Protein AF-A0A0C3NHG5-F1 (afdb_monomer)

Structure (mmCIF, N/CA/C/O backbone):
data_AF-A0A0C3NHG5-F1
#
_entry.id   AF-A0A0C3NHG5-F1
#
loop_
_atom_site.group_PDB
_atom_site.id
_atom_site.type_symbol
_atom_site.label_atom_id
_atom_site.label_alt_id
_atom_site.label_comp_id
_atom_site.label_asym_id
_atom_site.label_entity_id
_atom_site.label_seq_id
_atom_site.pdbx_PDB_ins_code
_atom_site.Cartn_x
_atom_site.Cartn_y
_atom_site.Cartn_z
_atom_site.occupancy
_atom_site.B_iso_or_equiv
_atom_site.auth_seq_id
_atom_site.auth_comp_id
_atom_site.auth_asym_id
_atom_site.auth_atom_id
_atom_site.pdbx_PDB_model_num
ATOM 1 N N . MET A 1 1 ? -8.226 11.339 35.007 1.00 59.56 1 MET A N 1
ATOM 2 C CA . MET A 1 1 ? -7.321 10.307 34.457 1.00 59.56 1 MET A CA 1
ATOM 3 C C . MET A 1 1 ? -7.382 10.461 32.949 1.00 59.56 1 MET A C 1
ATOM 5 O O . MET A 1 1 ? -8.472 10.710 32.457 1.00 59.56 1 MET A O 1
ATOM 9 N N . ASP A 1 2 ? -6.253 10.440 32.248 1.00 88.56 2 ASP A N 1
ATOM 10 C CA . ASP A 1 2 ? -6.246 10.535 30.783 1.00 88.56 2 ASP A CA 1
ATOM 11 C C . ASP A 1 2 ? -6.907 9.275 30.201 1.00 88.56 2 ASP A C 1
ATOM 13 O O . ASP A 1 2 ? -6.449 8.163 30.473 1.00 88.56 2 ASP A O 1
ATOM 17 N N . GLU A 1 3 ? -8.014 9.449 29.476 1.00 88.69 3 GLU A N 1
ATOM 18 C CA . GLU A 1 3 ? -8.794 8.363 28.871 1.00 88.69 3 GLU A CA 1
ATOM 19 C C . GL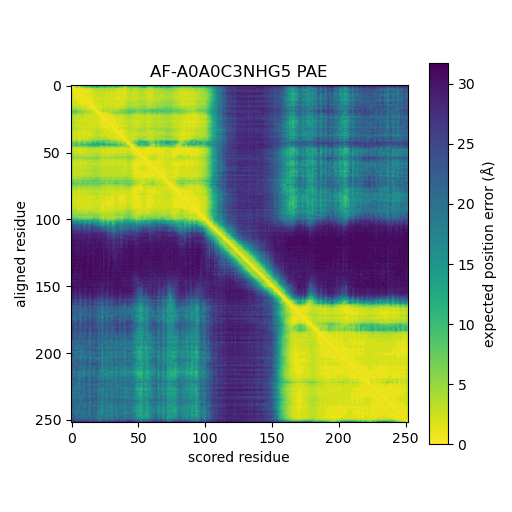U A 1 3 ? -7.904 7.456 28.018 1.00 88.69 3 GLU A C 1
ATOM 21 O O . GLU A 1 3 ? -7.956 6.234 28.153 1.00 88.69 3 GLU A O 1
ATOM 26 N N . ALA A 1 4 ? -7.028 8.050 27.205 1.00 87.81 4 ALA A N 1
ATOM 27 C CA . ALA A 1 4 ? -6.131 7.301 26.335 1.00 87.81 4 ALA A CA 1
ATOM 28 C C . ALA A 1 4 ? -5.174 6.423 27.150 1.00 87.81 4 ALA A C 1
ATOM 30 O O . ALA A 1 4 ? -4.948 5.259 26.818 1.00 87.81 4 ALA A O 1
ATOM 31 N N . LYS A 1 5 ? -4.661 6.952 28.267 1.00 92.56 5 LYS A N 1
ATOM 32 C CA . LYS A 1 5 ? -3.785 6.205 29.173 1.00 92.56 5 LYS A CA 1
ATOM 33 C C . LYS A 1 5 ? -4.512 5.030 29.825 1.00 92.56 5 LYS A C 1
ATOM 35 O O . LYS A 1 5 ? -3.926 3.954 29.917 1.00 92.56 5 LYS A O 1
ATOM 40 N N . LEU A 1 6 ? -5.763 5.219 30.250 1.00 93.62 6 LEU A N 1
ATOM 41 C CA . LEU A 1 6 ? -6.586 4.142 30.807 1.00 93.62 6 LEU A CA 1
ATOM 42 C C . LEU A 1 6 ? -6.799 3.034 29.769 1.00 93.62 6 LEU A C 1
ATOM 44 O O . LEU A 1 6 ? -6.513 1.874 30.052 1.00 93.62 6 LEU A O 1
ATOM 48 N N . VAL A 1 7 ? -7.220 3.400 28.554 1.00 93.56 7 VAL A N 1
ATOM 49 C CA . VAL A 1 7 ? -7.446 2.444 27.461 1.00 93.56 7 VAL A CA 1
ATOM 50 C C . VAL A 1 7 ? -6.177 1.659 27.146 1.00 93.56 7 VAL A C 1
ATOM 52 O O . VAL A 1 7 ? -6.216 0.432 27.092 1.00 93.56 7 VAL A O 1
ATOM 55 N N . MET A 1 8 ? -5.042 2.343 26.987 1.00 93.81 8 MET A N 1
ATOM 56 C CA . MET A 1 8 ? -3.766 1.687 26.702 1.00 93.81 8 MET A CA 1
ATOM 57 C C . MET A 1 8 ? -3.361 0.706 27.802 1.00 93.81 8 MET A C 1
ATOM 59 O O . MET A 1 8 ? -2.980 -0.414 27.490 1.00 93.81 8 MET A O 1
ATOM 63 N N . GLN A 1 9 ? -3.464 1.096 29.075 1.00 95.62 9 GLN A N 1
ATOM 64 C CA . GLN A 1 9 ? -3.093 0.230 30.197 1.00 95.62 9 GLN A CA 1
ATOM 65 C C . GLN A 1 9 ? -3.987 -1.010 30.292 1.00 95.62 9 GLN A C 1
ATOM 67 O O . GLN A 1 9 ? -3.490 -2.114 30.514 1.00 95.62 9 GLN A O 1
ATOM 72 N N . THR A 1 10 ? -5.297 -0.844 30.094 1.00 95.06 10 THR A N 1
ATOM 73 C CA . THR A 1 10 ? -6.240 -1.966 30.087 1.00 95.06 10 THR A CA 1
ATOM 74 C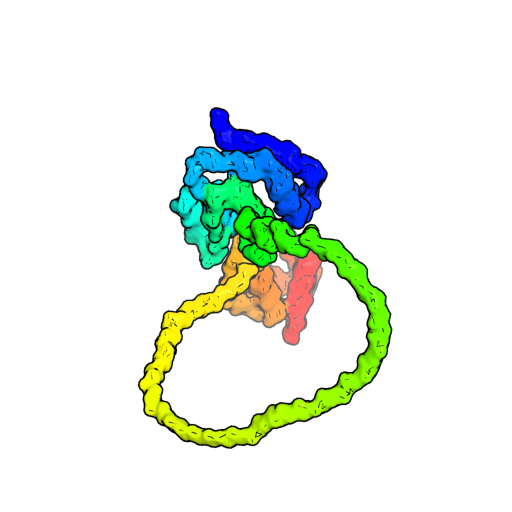 C . THR A 1 10 ? -5.959 -2.920 28.929 1.00 95.06 10 THR A C 1
ATOM 76 O O . THR A 1 10 ? -5.914 -4.131 29.139 1.00 95.06 10 THR A O 1
ATOM 79 N N . LEU A 1 11 ? -5.744 -2.398 27.717 1.00 94.06 11 LEU A N 1
ATOM 80 C CA . LEU A 1 11 ? -5.470 -3.230 26.545 1.00 94.06 11 LEU A CA 1
ATOM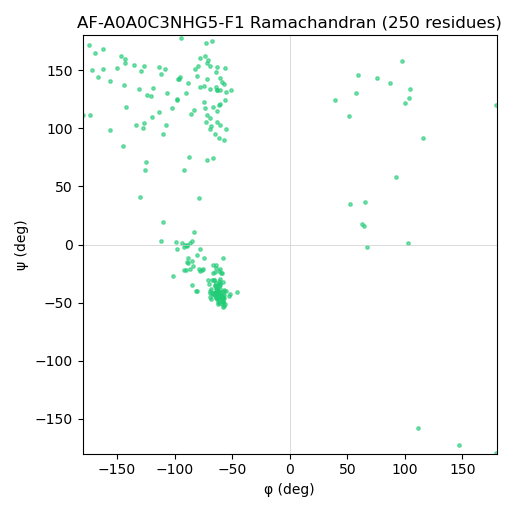 81 C C . LEU A 1 11 ? -4.118 -3.937 26.640 1.00 94.06 11 LEU A C 1
ATOM 83 O O . LEU A 1 11 ? -4.051 -5.121 26.331 1.00 94.06 11 LEU A O 1
ATOM 87 N N . ASP A 1 12 ? -3.072 -3.259 27.111 1.00 94.44 12 ASP A N 1
ATOM 88 C CA . ASP A 1 12 ? -1.742 -3.850 27.291 1.00 94.44 12 ASP A CA 1
ATOM 89 C C . ASP A 1 12 ? -1.804 -5.066 28.225 1.00 94.44 12 ASP A C 1
ATOM 91 O O . ASP A 1 12 ? -1.413 -6.168 27.845 1.00 94.44 12 ASP A O 1
ATOM 95 N N . SER A 1 13 ? -2.443 -4.915 29.391 1.00 94.81 13 SER A N 1
ATOM 96 C CA . SER A 1 13 ? -2.613 -6.014 30.349 1.00 94.81 13 SER A CA 1
ATOM 97 C C . SER A 1 13 ? -3.411 -7.198 29.790 1.00 94.81 13 SER A C 1
ATOM 99 O O . SER A 1 13 ? -3.195 -8.330 30.222 1.00 94.81 13 SER A O 1
ATOM 101 N N . VAL A 1 14 ? -4.365 -6.954 28.887 1.00 93.50 14 VAL A N 1
ATOM 102 C CA . VAL A 1 14 ? -5.235 -7.998 28.322 1.00 93.50 14 VAL A CA 1
ATOM 103 C C . VAL A 1 14 ? -4.578 -8.703 27.139 1.00 93.50 14 VAL A C 1
ATOM 105 O O . VAL A 1 14 ? -4.789 -9.900 26.956 1.00 93.50 14 VAL A O 1
ATOM 108 N N . LEU A 1 15 ? -3.794 -7.979 26.339 1.00 93.31 15 LEU A N 1
ATOM 109 C CA . LEU A 1 15 ? -3.192 -8.490 25.110 1.00 93.31 15 LEU A CA 1
ATOM 110 C C . LEU A 1 15 ? -1.798 -9.087 25.327 1.00 93.31 15 LEU A C 1
ATOM 112 O O . LEU A 1 15 ? -1.391 -9.934 24.535 1.00 93.31 15 LEU A O 1
ATOM 116 N N . GLN A 1 16 ? -1.090 -8.723 26.402 1.00 94.38 16 GLN A N 1
ATOM 117 C CA . GLN A 1 16 ? 0.239 -9.260 26.719 1.00 94.38 16 GLN A CA 1
ATOM 118 C C . GLN A 1 16 ? 0.356 -10.797 26.589 1.00 94.38 16 GLN A C 1
ATOM 120 O O . GLN A 1 16 ? 1.361 -11.252 26.041 1.00 94.38 16 GLN A O 1
ATOM 125 N N . PRO A 1 17 ? -0.633 -11.619 27.008 1.00 94.38 17 PRO A N 1
ATOM 126 C CA . PRO A 1 17 ? -0.532 -13.079 26.919 1.00 94.38 17 PRO A CA 1
ATOM 127 C C . PRO A 1 17 ? -0.517 -13.663 25.497 1.00 94.38 17 PRO A C 1
ATOM 129 O O . PRO A 1 17 ? -0.154 -14.826 25.345 1.00 94.38 17 PRO A O 1
ATOM 132 N N . ILE A 1 18 ? -0.937 -12.905 24.477 1.00 91.62 18 ILE A N 1
ATOM 133 C CA . ILE A 1 18 ? -1.066 -13.381 23.083 1.00 91.62 18 ILE A CA 1
ATOM 134 C C . ILE A 1 18 ? -0.057 -12.743 22.119 1.00 91.62 18 ILE A C 1
ATOM 136 O O . ILE A 1 18 ? -0.085 -13.006 20.919 1.00 91.62 18 ILE A O 1
ATOM 140 N N . LEU A 1 19 ? 0.840 -11.901 22.629 1.00 90.19 19 LEU A N 1
ATOM 141 C CA . LEU A 1 19 ? 1.924 -11.300 21.853 1.00 90.19 19 LEU A CA 1
ATOM 142 C C . LEU A 1 19 ? 3.093 -12.291 21.671 1.00 90.19 19 LEU A C 1
ATOM 144 O O . LEU A 1 19 ? 3.288 -13.165 22.518 1.00 90.19 19 LEU A O 1
ATOM 148 N N . PRO A 1 20 ? 3.904 -12.169 20.596 1.00 90.62 20 PRO A N 1
ATOM 149 C CA . PRO A 1 20 ? 3.988 -11.034 19.662 1.00 90.62 20 PRO A CA 1
ATOM 150 C C . PRO A 1 20 ? 3.070 -11.101 18.432 1.00 90.62 20 PRO A C 1
ATOM 152 O O . PRO A 1 20 ? 2.777 -10.056 17.857 1.00 90.62 20 PRO A O 1
ATOM 155 N N . GLU A 1 21 ? 2.612 -12.286 18.028 1.00 90.50 21 GLU A N 1
ATOM 156 C CA . GLU A 1 21 ? 1.903 -12.494 16.754 1.00 90.50 21 GLU A CA 1
ATOM 157 C C . GLU A 1 21 ? 0.535 -13.163 16.969 1.00 90.50 21 GLU A C 1
ATOM 159 O O . GLU A 1 21 ? 0.356 -14.338 16.646 1.00 90.50 21 GLU A O 1
ATOM 164 N N . PRO A 1 22 ? -0.451 -12.443 17.532 1.00 92.38 22 PRO A N 1
ATOM 165 C CA . PRO A 1 22 ? -1.777 -13.003 17.729 1.00 92.38 22 PRO A CA 1
ATOM 166 C C . PRO A 1 22 ? -2.515 -13.140 16.396 1.00 92.38 22 PRO A C 1
ATOM 168 O O . PRO A 1 22 ? -2.462 -12.253 15.537 1.00 92.38 22 PRO A O 1
ATOM 171 N N . THR A 1 23 ? -3.280 -14.220 16.235 1.00 93.12 23 THR A N 1
ATOM 172 C CA . THR A 1 23 ? -4.206 -14.325 15.103 1.00 93.12 23 THR A CA 1
ATOM 173 C C . THR A 1 23 ? -5.420 -13.408 15.309 1.00 93.12 23 THR A C 1
ATOM 175 O O . THR A 1 23 ? -5.740 -13.002 16.431 1.00 93.12 23 THR A O 1
ATOM 178 N N . THR A 1 24 ? -6.162 -13.099 14.237 1.00 92.31 24 THR A N 1
ATOM 179 C CA . THR A 1 24 ? -7.434 -12.355 14.340 1.00 92.31 24 THR A CA 1
ATOM 180 C C . THR A 1 24 ? -8.415 -13.035 15.296 1.00 92.31 24 THR A C 1
ATOM 182 O O . THR A 1 24 ? -9.074 -12.362 16.086 1.00 92.31 24 THR A O 1
ATOM 185 N N . HIS A 1 25 ? -8.484 -14.368 15.259 1.00 92.25 25 HIS A N 1
ATOM 186 C CA . HIS A 1 25 ? -9.344 -15.146 16.144 1.00 92.25 25 HIS A CA 1
ATOM 187 C C . HIS A 1 25 ? -8.930 -15.000 17.617 1.00 92.25 25 HIS A C 1
ATOM 189 O O . HIS A 1 25 ? -9.796 -14.818 18.476 1.00 92.25 25 HIS A O 1
ATOM 195 N N . ASP A 1 26 ? -7.627 -15.022 17.916 1.00 92.81 26 ASP A N 1
ATOM 196 C CA . ASP A 1 26 ? -7.118 -14.853 19.284 1.00 92.81 26 ASP A CA 1
ATOM 197 C C . ASP A 1 26 ? -7.449 -13.464 19.831 1.00 92.81 26 ASP A C 1
ATOM 199 O O . ASP A 1 26 ? -7.979 -13.353 20.937 1.00 92.81 26 ASP A O 1
ATOM 203 N N . LEU A 1 27 ? -7.237 -12.414 19.030 1.00 93.44 27 LEU A N 1
ATOM 204 C CA . LEU A 1 27 ? -7.586 -11.038 19.397 1.00 93.44 27 LEU A CA 1
ATOM 205 C C . LEU A 1 27 ? -9.069 -10.907 19.743 1.00 93.44 27 LEU A C 1
ATOM 207 O O . LEU A 1 27 ? -9.416 -10.439 20.827 1.00 93.44 27 LEU A O 1
ATOM 211 N N . VAL A 1 28 ? -9.952 -11.352 18.846 1.00 93.56 28 VAL A N 1
ATOM 212 C CA . VAL A 1 28 ? -11.405 -11.282 19.058 1.00 93.56 28 VAL A CA 1
ATOM 213 C C . VAL A 1 28 ? -11.811 -12.093 20.289 1.00 93.56 28 VAL A C 1
ATOM 215 O O . VAL A 1 28 ? -12.622 -11.636 21.094 1.00 93.56 28 VAL A O 1
ATOM 218 N N . THR A 1 29 ? -11.224 -13.274 20.481 1.00 91.88 29 THR A N 1
ATOM 219 C CA . THR A 1 29 ? -11.506 -14.129 21.638 1.00 91.88 29 THR A CA 1
ATOM 220 C C . THR A 1 29 ? -11.118 -13.450 22.951 1.00 91.88 29 THR A C 1
ATOM 222 O O . THR A 1 29 ? -11.906 -13.455 23.896 1.00 91.88 29 THR A O 1
ATOM 225 N N . PHE A 1 30 ? -9.929 -12.850 23.029 1.00 92.12 30 PHE A N 1
ATOM 226 C CA . PHE A 1 30 ? -9.450 -12.182 24.241 1.00 92.12 30 PHE A CA 1
ATOM 227 C C . PHE A 1 30 ? -10.227 -10.901 24.555 1.00 92.12 30 PHE A C 1
ATOM 229 O O . PHE A 1 30 ? -10.601 -10.689 25.711 1.00 92.12 30 PHE A O 1
ATOM 236 N N . LEU A 1 31 ? -10.539 -10.090 23.538 1.00 93.88 31 LEU A N 1
ATOM 237 C CA . LEU A 1 31 ? -11.355 -8.884 23.703 1.00 93.88 31 LEU A CA 1
ATOM 238 C C . LEU A 1 31 ? -12.752 -9.220 24.252 1.00 93.88 31 LEU A C 1
ATOM 240 O O . LEU A 1 31 ? -13.189 -8.585 25.209 1.00 93.88 31 LEU A O 1
ATOM 244 N N . ASN A 1 32 ? -13.401 -10.268 23.729 1.00 92.19 32 ASN A N 1
ATOM 245 C CA . ASN A 1 32 ? -14.724 -10.704 24.198 1.00 92.19 32 ASN A CA 1
ATOM 246 C C . ASN A 1 32 ? -14.705 -11.323 25.603 1.00 92.19 32 ASN A C 1
ATOM 248 O O . ASN A 1 32 ? -15.677 -11.203 26.351 1.00 92.19 32 ASN A O 1
ATOM 252 N N . LYS A 1 33 ? -13.627 -12.028 25.965 1.00 92.56 33 LYS A N 1
ATOM 253 C CA . LYS A 1 33 ? -13.525 -12.709 27.264 1.00 92.56 33 LYS A CA 1
ATOM 254 C C . LYS A 1 33 ? -13.191 -11.766 28.415 1.00 92.56 33 LYS A C 1
ATOM 256 O O . LYS A 1 33 ? -13.477 -12.122 29.552 1.00 92.56 33 LYS A O 1
ATOM 261 N N . SER A 1 34 ? -12.591 -10.606 28.149 1.00 94.31 34 SER A N 1
ATOM 262 C CA . SER A 1 34 ? -12.136 -9.681 29.190 1.00 94.31 34 SER A CA 1
ATOM 263 C C . SER A 1 34 ? -13.253 -8.731 29.650 1.00 94.31 34 SER A C 1
ATOM 265 O O . SER A 1 34 ? -13.626 -7.825 28.898 1.00 94.31 34 SER A O 1
ATOM 267 N N . PRO A 1 35 ? -13.755 -8.842 30.899 1.00 93.88 35 PRO A N 1
ATOM 268 C CA . PRO A 1 35 ? -14.730 -7.888 31.434 1.00 93.88 35 PRO A CA 1
ATOM 269 C C . PRO A 1 35 ? -14.160 -6.467 31.485 1.00 93.88 35 PRO A C 1
ATOM 271 O O . PRO A 1 35 ? -14.863 -5.507 31.197 1.00 93.88 35 PRO A O 1
ATOM 274 N N . ALA A 1 36 ? -12.853 -6.341 31.747 1.00 93.75 36 ALA A N 1
ATOM 275 C CA . ALA A 1 36 ? -12.167 -5.055 31.796 1.00 93.75 36 ALA A CA 1
ATOM 276 C C . ALA A 1 36 ? -12.229 -4.295 30.463 1.00 93.75 36 ALA A C 1
ATOM 278 O O . ALA A 1 36 ? -12.290 -3.073 30.478 1.00 93.75 36 ALA A O 1
ATOM 279 N N . VAL A 1 37 ? -12.233 -5.000 29.323 1.00 93.25 37 VAL A N 1
ATOM 280 C CA . VAL A 1 37 ? -12.408 -4.387 27.993 1.00 93.25 37 VAL A CA 1
ATOM 281 C C . VAL A 1 37 ? -13.884 -4.121 27.705 1.00 93.25 37 VAL A C 1
ATOM 283 O O . VAL A 1 37 ? -14.217 -3.077 27.154 1.00 93.25 37 VAL A O 1
ATOM 286 N N . ARG A 1 38 ? -14.776 -5.043 28.085 1.00 92.50 38 ARG A N 1
ATOM 287 C CA . ARG A 1 38 ? -16.225 -4.914 27.857 1.00 92.50 38 ARG A CA 1
ATOM 288 C C . ARG A 1 38 ? -16.851 -3.738 28.596 1.00 92.50 38 ARG A C 1
ATOM 290 O O . ARG A 1 38 ? -17.724 -3.076 28.044 1.00 92.50 38 ARG A O 1
ATOM 297 N N . ASP A 1 39 ? -16.403 -3.486 29.818 1.00 93.06 39 ASP A N 1
ATOM 298 C CA . ASP A 1 39 ? -16.904 -2.392 30.647 1.00 93.06 39 ASP A CA 1
ATOM 299 C C . ASP A 1 39 ? -16.063 -1.108 30.499 1.00 93.06 39 ASP A C 1
ATOM 301 O O . ASP A 1 39 ? -16.367 -0.081 31.107 1.00 93.06 39 ASP A O 1
ATOM 305 N N . LEU A 1 40 ? -15.035 -1.126 29.642 1.00 92.25 40 LEU A N 1
ATOM 306 C CA . LEU A 1 40 ? -14.177 0.027 29.384 1.00 92.25 40 LEU A CA 1
ATOM 307 C C . LEU A 1 40 ? -14.987 1.170 28.757 1.00 92.25 40 LEU A C 1
ATOM 309 O O . LEU A 1 40 ? -15.466 1.064 27.629 1.00 92.25 40 LEU A O 1
ATOM 313 N N . LEU A 1 41 ? -15.102 2.281 29.491 1.00 90.38 41 LEU A N 1
ATOM 314 C CA . LEU A 1 41 ? -15.814 3.506 29.085 1.00 90.38 41 LEU A CA 1
ATOM 315 C C . LEU A 1 41 ? -17.324 3.328 28.845 1.00 90.38 41 LEU A C 1
ATOM 317 O O . LEU A 1 41 ? -17.956 4.200 28.246 1.00 90.38 41 LEU A O 1
ATOM 321 N N . LYS A 1 42 ? -17.917 2.244 29.350 1.00 87.38 42 LYS A N 1
ATOM 322 C CA . LYS A 1 42 ? -19.346 1.936 29.194 1.00 87.38 42 LYS A CA 1
ATOM 323 C C . LYS A 1 42 ? -20.270 3.003 29.794 1.00 87.38 42 LYS A C 1
ATOM 325 O O . LYS A 1 42 ? -21.344 3.252 29.261 1.00 87.38 42 LYS A O 1
ATOM 330 N N . ASP A 1 43 ? -19.815 3.689 30.840 1.00 82.69 43 ASP A N 1
ATOM 331 C CA . ASP A 1 43 ? -20.601 4.699 31.563 1.00 82.69 43 ASP A CA 1
ATOM 332 C C . ASP A 1 43 ? -20.690 6.055 30.846 1.00 82.69 43 ASP A C 1
ATOM 334 O O . ASP A 1 43 ? -21.365 6.963 31.325 1.00 82.69 43 ASP A O 1
ATOM 338 N N . THR A 1 44 ? -20.002 6.229 29.712 1.00 78.06 44 THR A N 1
ATOM 339 C CA . THR A 1 44 ? -19.980 7.530 29.021 1.00 78.06 44 THR A CA 1
ATOM 340 C C . THR A 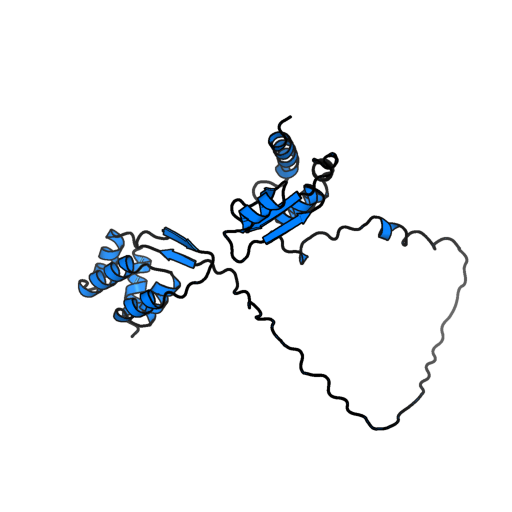1 44 ? -21.272 7.837 28.262 1.00 78.06 44 THR A C 1
ATOM 342 O O . THR A 1 44 ? -21.549 9.003 28.017 1.00 78.06 44 THR A O 1
ATOM 345 N N . GLY A 1 45 ? -22.083 6.827 27.917 1.00 79.75 45 GLY A N 1
ATOM 346 C CA . GLY A 1 45 ? -23.315 7.004 27.130 1.00 79.75 45 GLY A CA 1
ATOM 347 C C . GLY A 1 45 ? -23.087 7.447 25.676 1.00 79.75 45 GLY A C 1
ATOM 348 O O . GLY A 1 45 ? -24.043 7.562 24.911 1.00 79.75 45 GLY A O 1
ATOM 349 N N . ASP A 1 46 ? -21.830 7.664 25.291 1.00 87.25 46 ASP A N 1
ATOM 350 C CA . ASP A 1 46 ? -21.426 8.117 23.968 1.00 87.25 46 ASP A CA 1
ATOM 351 C C . ASP A 1 46 ? -21.202 6.927 23.030 1.00 87.25 46 ASP A C 1
ATOM 353 O O . ASP A 1 46 ? -20.581 5.929 23.401 1.00 87.25 46 ASP A O 1
ATOM 357 N N . SER A 1 47 ? -21.645 7.057 21.778 1.00 95.00 47 SER A N 1
ATOM 358 C CA . SER A 1 47 ? -21.299 6.098 20.727 1.00 95.00 47 SER A CA 1
ATOM 359 C C . SER A 1 47 ? -19.832 6.227 20.303 1.00 95.00 47 SER A C 1
ATOM 361 O O . SER A 1 47 ? -19.212 7.287 20.389 1.00 95.00 47 SER A O 1
ATOM 363 N N . PHE A 1 48 ? -19.297 5.139 19.762 1.00 96.44 48 PHE A N 1
ATOM 364 C CA . PHE A 1 48 ? -17.954 5.055 19.203 1.00 96.44 48 PHE A CA 1
ATOM 365 C C . PHE A 1 48 ? -18.024 4.839 17.693 1.00 96.44 48 PHE A C 1
ATOM 367 O O . PHE A 1 48 ? -18.977 4.264 17.171 1.00 96.44 48 PHE A O 1
ATOM 374 N N . TYR A 1 49 ? -16.998 5.288 16.979 1.00 97.44 49 TYR A N 1
ATOM 375 C CA . TYR A 1 49 ? -16.933 5.201 15.525 1.00 97.44 49 TYR A CA 1
ATOM 376 C C . TYR A 1 49 ? -15.623 4.533 15.119 1.00 97.44 49 TYR A C 1
ATOM 378 O O . TYR A 1 49 ? -14.559 5.153 15.125 1.00 97.44 49 TYR A O 1
ATOM 386 N N . ALA A 1 50 ? -15.687 3.244 14.796 1.00 97.44 50 ALA A N 1
ATOM 387 C CA . ALA A 1 50 ? -14.529 2.455 14.403 1.00 97.44 50 ALA A CA 1
ATOM 388 C C . ALA A 1 50 ? -14.222 2.657 12.918 1.00 97.44 50 ALA A C 1
ATOM 390 O O . ALA A 1 50 ? -15.018 2.265 12.071 1.00 97.44 50 ALA A O 1
ATOM 391 N N . VAL A 1 51 ? -13.066 3.235 12.598 1.00 97.31 51 VAL A N 1
ATOM 392 C CA . VAL A 1 51 ? -12.582 3.507 11.239 1.00 97.31 51 VAL A CA 1
ATOM 393 C C . VAL A 1 51 ? -11.443 2.548 10.907 1.00 97.31 51 VAL A C 1
ATOM 395 O O . VAL A 1 51 ? -10.306 2.735 11.339 1.00 97.31 51 VAL A O 1
ATOM 398 N N . VAL A 1 52 ? -11.742 1.525 10.109 1.00 96.31 52 VAL A N 1
ATOM 399 C CA . VAL A 1 52 ? -10.761 0.530 9.645 1.00 96.31 52 VAL A CA 1
ATOM 400 C C . VAL A 1 52 ? -9.971 1.066 8.457 1.00 96.31 52 VAL A C 1
ATOM 402 O O . VAL A 1 52 ? -8.765 0.848 8.362 1.00 96.31 52 VAL A O 1
ATOM 405 N N . VAL A 1 53 ? -10.657 1.772 7.557 1.00 92.00 53 VAL A N 1
ATOM 406 C CA . VAL A 1 53 ? -10.059 2.438 6.399 1.00 92.00 53 VAL A CA 1
ATOM 407 C C . VAL A 1 53 ? -10.344 3.927 6.509 1.00 92.00 53 VAL A C 1
ATOM 409 O O . VAL A 1 53 ? -11.485 4.358 6.331 1.00 92.00 53 VAL A O 1
ATOM 412 N N . GLY A 1 54 ? -9.294 4.692 6.783 1.00 91.81 54 GLY A N 1
ATOM 413 C CA . GLY A 1 54 ? -9.305 6.146 6.878 1.00 91.81 54 GLY A CA 1
ATOM 414 C C . GLY A 1 54 ? -7.914 6.680 7.223 1.00 91.81 54 GLY A C 1
ATOM 415 O O . GLY A 1 54 ? -6.973 5.905 7.387 1.00 91.81 54 GLY A O 1
ATOM 416 N N . ASN A 1 55 ? -7.784 8.001 7.346 1.00 90.56 55 ASN A N 1
ATOM 417 C CA . ASN A 1 55 ? -6.574 8.692 7.778 1.00 90.56 55 ASN A CA 1
ATOM 418 C C . ASN A 1 55 ? -6.908 9.767 8.842 1.00 90.56 55 ASN A C 1
ATOM 420 O O . ASN A 1 55 ? -7.403 10.834 8.476 1.00 90.56 55 ASN A O 1
ATOM 424 N N . PRO A 1 56 ? -6.644 9.517 10.140 1.00 91.94 56 PRO A N 1
ATOM 425 C CA . PRO A 1 56 ? -6.088 8.280 10.690 1.00 91.94 56 PRO A CA 1
ATOM 426 C C . PRO A 1 56 ? -7.157 7.179 10.867 1.00 91.94 56 PRO A C 1
ATOM 428 O O . PRO A 1 56 ? -8.300 7.483 11.230 1.00 91.94 56 PRO A O 1
ATOM 431 N N . PRO A 1 57 ? -6.804 5.895 10.668 1.00 94.50 57 PRO A N 1
ATOM 432 C CA . PRO A 1 57 ? -7.642 4.790 11.122 1.00 94.50 57 PRO A CA 1
ATOM 433 C C . PRO A 1 57 ? -7.635 4.727 12.658 1.00 94.50 57 PRO A C 1
ATOM 435 O O . PRO A 1 57 ? -6.677 5.158 13.301 1.00 94.50 57 PRO A O 1
ATOM 438 N N . GLY A 1 58 ? -8.690 4.181 13.258 1.00 96.00 58 GLY A N 1
ATOM 439 C CA . GLY A 1 58 ? -8.828 4.101 14.714 1.00 96.00 58 GLY A CA 1
ATOM 440 C C . GLY A 1 58 ? -10.270 4.213 15.191 1.00 96.00 58 GLY A C 1
ATOM 441 O O . GLY A 1 58 ? -11.201 4.222 14.390 1.00 96.00 58 GLY A O 1
ATOM 442 N N . VAL A 1 59 ? -10.457 4.304 16.506 1.00 96.25 59 VAL A N 1
ATOM 443 C CA . VAL A 1 59 ? -11.771 4.535 17.118 1.00 96.25 59 VAL A CA 1
ATOM 444 C C . VAL A 1 59 ? -11.912 6.017 17.447 1.00 96.25 59 VAL A C 1
ATOM 446 O O . VAL A 1 59 ? -11.070 6.588 18.134 1.00 96.25 59 VAL A O 1
ATOM 449 N N . HIS A 1 60 ? -12.978 6.636 16.950 1.00 95.69 60 HIS A N 1
ATOM 450 C CA . HIS A 1 60 ? -13.293 8.047 17.154 1.00 95.69 60 HIS A CA 1
ATOM 451 C C . HIS A 1 60 ? -14.493 8.191 18.092 1.00 95.69 60 HIS A C 1
ATOM 453 O O . HIS A 1 60 ? -15.371 7.330 18.123 1.00 95.69 60 HIS A O 1
ATOM 459 N N . ARG A 1 61 ? -14.542 9.300 18.838 1.00 94.00 61 ARG A N 1
ATOM 460 C CA . ARG A 1 61 ? -15.669 9.647 19.723 1.00 94.00 61 ARG A CA 1
ATOM 461 C C . ARG A 1 61 ? -16.817 10.357 19.004 1.00 94.00 61 ARG A C 1
ATOM 463 O O . ARG A 1 61 ? -17.919 10.405 19.530 1.00 94.00 61 ARG A O 1
ATOM 470 N N . THR A 1 62 ? -16.574 10.915 17.818 1.00 95.31 62 THR A N 1
ATOM 471 C CA . THR A 1 62 ? -17.590 11.666 17.072 1.00 95.31 62 THR A CA 1
ATOM 472 C C . THR A 1 62 ? -17.703 11.191 15.631 1.00 95.31 62 THR A C 1
ATOM 474 O O . THR A 1 62 ? -16.716 10.763 15.019 1.00 95.31 62 THR A O 1
ATOM 477 N N . GLU A 1 63 ? -18.909 11.310 15.078 1.00 95.94 63 GLU A N 1
ATOM 478 C CA . GLU A 1 63 ? -19.198 10.970 13.686 1.00 95.94 63 GLU A CA 1
ATOM 479 C C . GLU A 1 63 ? -18.411 11.867 12.727 1.00 95.94 63 GLU A C 1
ATOM 481 O O . GLU A 1 63 ? -17.872 11.400 11.722 1.00 95.94 63 GLU A O 1
ATOM 486 N N . GLU A 1 64 ? -18.256 13.150 13.062 1.00 96.62 64 GLU A N 1
ATOM 487 C CA . GLU A 1 64 ? -17.477 14.090 12.260 1.00 96.62 64 GLU A CA 1
ATOM 488 C C . GLU A 1 64 ? -15.997 13.698 12.232 1.00 96.62 64 GLU A C 1
ATOM 490 O O . GLU A 1 64 ? -15.334 13.879 11.212 1.00 96.62 64 GLU A O 1
ATOM 495 N N . GLY A 1 65 ? -15.465 13.159 13.336 1.00 95.56 65 GLY A N 1
ATOM 496 C CA . GLY A 1 65 ? -14.100 12.636 13.401 1.00 95.56 65 GLY A CA 1
ATOM 497 C C . GLY A 1 65 ? -13.900 11.467 12.442 1.00 95.56 65 GLY A C 1
ATOM 498 O O . GLY A 1 65 ? -12.987 11.496 11.613 1.00 95.56 65 GLY A O 1
ATOM 499 N N . ALA A 1 66 ? -14.813 10.496 12.485 1.00 96.19 66 ALA A N 1
ATOM 500 C CA . ALA A 1 66 ? -14.788 9.338 11.599 1.00 96.19 66 ALA A CA 1
ATOM 501 C C . ALA A 1 66 ? -14.990 9.712 10.123 1.00 96.19 66 ALA A C 1
ATOM 503 O O . ALA A 1 66 ? -14.261 9.235 9.253 1.00 96.19 66 ALA A O 1
ATOM 504 N N . THR A 1 67 ? -15.918 10.627 9.839 1.00 94.94 67 THR A N 1
ATOM 505 C CA . THR A 1 67 ? -16.183 11.127 8.484 1.00 94.94 67 THR A CA 1
ATOM 506 C C . THR A 1 67 ? -14.966 11.850 7.918 1.00 94.94 67 THR A C 1
ATOM 508 O O . THR A 1 67 ? -14.559 11.585 6.787 1.00 94.94 67 THR A O 1
ATOM 511 N N . ARG A 1 68 ? -14.321 12.723 8.707 1.00 95.69 68 ARG A N 1
ATOM 512 C CA . ARG A 1 68 ? -13.068 13.373 8.292 1.00 95.69 68 ARG A CA 1
ATOM 513 C C . ARG A 1 68 ? -11.970 12.349 8.029 1.00 95.69 68 ARG A C 1
ATOM 515 O O . ARG A 1 68 ? -11.309 12.456 6.998 1.00 95.69 68 ARG A O 1
ATOM 522 N N . ALA A 1 69 ? -11.818 11.345 8.892 1.00 93.19 69 ALA A N 1
ATOM 523 C CA . ALA A 1 69 ? -10.851 10.273 8.675 1.00 93.19 69 ALA A CA 1
ATOM 524 C C . ALA A 1 69 ? -11.133 9.492 7.377 1.00 93.19 69 ALA A C 1
ATOM 526 O O . ALA A 1 69 ? -10.205 9.156 6.647 1.00 93.19 69 ALA A O 1
ATOM 527 N N . GLY A 1 70 ? -12.401 9.250 7.041 1.00 89.81 70 GLY A N 1
ATOM 528 C CA . GLY A 1 70 ? -12.796 8.582 5.799 1.00 89.81 70 GLY A CA 1
ATOM 529 C C . GLY A 1 70 ? -12.723 9.455 4.540 1.00 89.81 70 GLY A C 1
ATOM 530 O O . GLY A 1 70 ? -12.599 8.922 3.444 1.00 89.81 70 GLY A O 1
ATOM 531 N N . SER A 1 71 ? -12.761 10.785 4.667 1.00 87.88 71 SER A N 1
ATOM 532 C CA . SER A 1 71 ? -12.991 11.717 3.544 1.00 87.88 71 SER A CA 1
ATOM 533 C C . SER A 1 71 ? -11.981 1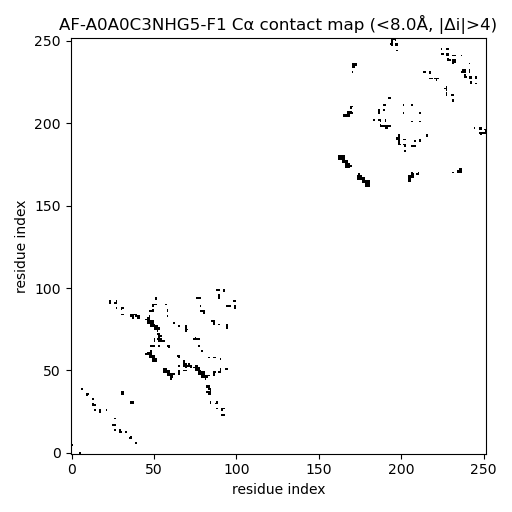1.642 2.391 1.00 87.88 71 SER A C 1
ATOM 535 O O . SER A 1 71 ? -12.305 11.999 1.262 1.00 87.88 71 SER A O 1
ATOM 537 N N . SER A 1 72 ? -10.766 11.162 2.658 1.00 81.75 72 SER A N 1
ATOM 538 C CA . SER A 1 72 ? -9.701 11.009 1.659 1.00 81.75 72 SER A CA 1
ATOM 539 C C . SER A 1 72 ? -9.717 9.656 0.934 1.00 81.75 72 SER A C 1
ATOM 541 O O . SER A 1 72 ? -8.889 9.426 0.052 1.00 81.75 72 SER A O 1
ATOM 543 N N . PHE A 1 73 ? -10.655 8.763 1.267 1.00 78.31 73 PHE A N 1
ATOM 544 C CA . PHE A 1 73 ? -10.741 7.415 0.713 1.00 78.31 73 PHE A CA 1
ATOM 545 C C . PHE A 1 73 ? -12.075 7.200 0.005 1.00 78.31 73 PHE A C 1
ATOM 547 O O . PHE A 1 73 ? -13.144 7.345 0.590 1.00 78.31 73 PHE A O 1
ATOM 554 N N . HIS A 1 74 ? -12.015 6.737 -1.245 1.00 76.19 74 HIS A N 1
ATOM 555 C CA . HIS A 1 74 ? -13.207 6.344 -2.006 1.00 76.19 74 HIS A CA 1
ATOM 556 C C . HIS A 1 74 ? -13.962 5.150 -1.397 1.00 76.19 74 HIS A C 1
ATOM 558 O O . HIS A 1 74 ? -15.133 4.946 -1.696 1.00 76.19 74 HIS A O 1
ATOM 564 N N . TRP A 1 75 ? -13.288 4.361 -0.562 1.00 81.06 75 TRP A N 1
ATOM 565 C CA . TRP A 1 75 ? -13.791 3.137 0.065 1.00 81.06 75 TRP A CA 1
ATOM 566 C C . TRP A 1 75 ? -13.532 3.174 1.576 1.00 81.06 75 TRP A C 1
ATOM 568 O O . TRP A 1 75 ? -13.114 2.186 2.182 1.00 81.06 75 TRP A O 1
ATOM 578 N N . ALA A 1 76 ? -13.750 4.344 2.185 1.00 87.00 76 ALA A N 1
ATOM 579 C CA . ALA A 1 76 ? -13.723 4.483 3.633 1.00 87.00 76 ALA A CA 1
ATOM 580 C C . ALA A 1 76 ? -14.621 3.424 4.282 1.00 87.00 76 ALA A C 1
ATOM 582 O O . ALA A 1 76 ? -15.761 3.210 3.869 1.00 87.00 76 ALA A O 1
ATOM 583 N N . LYS A 1 77 ? -14.093 2.759 5.306 1.00 93.38 77 LYS A N 1
ATOM 584 C CA . LYS A 1 77 ? -14.769 1.660 5.986 1.00 93.38 77 LYS A CA 1
ATOM 585 C C . LYS A 1 77 ? -14.800 1.965 7.463 1.00 93.38 77 LYS A C 1
ATOM 587 O O . LYS A 1 77 ? -13.783 1.844 8.150 1.00 93.38 77 LYS A O 1
ATOM 592 N N . TRP A 1 78 ? -15.972 2.361 7.933 1.00 96.25 78 TRP A N 1
ATOM 593 C CA . TRP A 1 78 ? -16.199 2.665 9.331 1.00 96.25 78 TRP A CA 1
ATOM 594 C C . TRP A 1 78 ? -17.589 2.226 9.779 1.00 96.25 78 TRP A C 1
ATOM 596 O O . TRP A 1 78 ? -18.460 1.979 8.948 1.00 96.25 78 TRP A O 1
ATOM 606 N N . LYS A 1 79 ? -17.767 2.070 11.090 1.00 96.38 79 LYS A N 1
ATOM 607 C CA . LYS A 1 79 ? -19.026 1.645 11.701 1.00 96.38 79 LYS A CA 1
ATOM 608 C C . LYS A 1 79 ? -19.229 2.359 13.031 1.00 96.38 79 LYS A C 1
ATOM 610 O O . LYS A 1 79 ? -18.282 2.488 13.807 1.00 96.38 79 LYS A O 1
ATOM 615 N N . ARG A 1 80 ? -20.456 2.818 13.278 1.00 96.75 80 ARG A N 1
ATOM 616 C CA . ARG A 1 80 ? -20.893 3.283 14.597 1.00 96.75 80 ARG A CA 1
ATOM 617 C C . ARG A 1 80 ? -21.192 2.072 15.480 1.00 96.75 80 ARG A C 1
ATOM 619 O O . ARG A 1 80 ? -21.836 1.129 15.027 1.00 96.75 80 ARG A O 1
ATOM 626 N N . THR A 1 81 ? -20.730 2.114 16.717 1.00 95.50 81 THR A N 1
ATOM 627 C CA . THR A 1 81 ? -20.921 1.079 17.735 1.00 95.50 81 THR A CA 1
ATOM 628 C C . THR A 1 81 ? -21.299 1.729 19.057 1.00 95.50 81 THR A C 1
ATOM 630 O O . THR A 1 81 ? -20.936 2.880 19.311 1.00 95.50 81 THR A O 1
ATOM 633 N N . ASP A 1 82 ? -21.994 0.998 19.919 1.00 94.06 82 ASP A N 1
ATOM 634 C CA . ASP A 1 82 ? -22.472 1.560 21.187 1.00 94.06 82 ASP A CA 1
ATOM 635 C C . ASP A 1 82 ? -21.420 1.448 22.291 1.00 94.06 82 ASP A C 1
ATOM 637 O O . ASP A 1 82 ? -21.431 2.212 23.252 1.00 94.06 82 ASP A O 1
ATOM 641 N N . THR A 1 83 ? -20.459 0.535 22.135 1.00 94.81 83 THR A N 1
ATOM 642 C CA . THR A 1 83 ? -19.374 0.340 23.102 1.00 94.81 83 THR A CA 1
ATOM 643 C C . THR A 1 83 ? -17.999 0.411 22.446 1.00 94.81 83 THR A C 1
ATOM 645 O O . THR A 1 83 ? -17.826 0.086 21.267 1.00 94.81 83 THR A O 1
ATOM 648 N N . LEU A 1 84 ? -16.982 0.786 23.232 1.00 95.25 84 LEU A N 1
ATOM 649 C CA . LEU A 1 84 ? -15.586 0.717 22.794 1.00 95.25 84 LEU A CA 1
ATOM 650 C C . LEU A 1 84 ? -15.186 -0.729 22.467 1.00 95.25 84 LEU A C 1
ATOM 652 O O . LEU A 1 84 ? -14.441 -0.969 21.523 1.00 95.25 84 LEU A O 1
ATOM 656 N N . HIS A 1 85 ? -15.706 -1.697 23.221 1.00 95.25 85 HIS A N 1
ATOM 657 C CA . HIS A 1 85 ? -15.483 -3.116 22.972 1.00 95.25 85 HIS A CA 1
ATOM 658 C C . HIS A 1 85 ? -15.902 -3.531 21.553 1.00 95.25 85 HIS A C 1
ATOM 660 O O . HIS A 1 85 ? -15.100 -4.110 20.822 1.00 95.25 85 HIS A O 1
ATOM 666 N N . GLU A 1 86 ? -17.123 -3.195 21.132 1.00 95.06 86 GLU A N 1
ATOM 667 C CA . GLU A 1 86 ? -17.601 -3.479 19.774 1.00 95.06 86 GLU A CA 1
ATOM 668 C C . GLU A 1 86 ? -16.738 -2.801 18.710 1.00 95.06 86 GLU A C 1
ATOM 670 O O . GLU A 1 86 ? -16.388 -3.427 17.707 1.00 95.06 86 GLU A O 1
ATOM 675 N N . ALA A 1 87 ? -16.339 -1.547 18.952 1.00 96.31 87 ALA A N 1
ATOM 676 C CA . ALA A 1 87 ? -15.435 -0.822 18.070 1.00 96.31 87 ALA A CA 1
ATOM 677 C C . ALA A 1 87 ? -14.100 -1.567 17.901 1.00 96.31 87 ALA A C 1
ATOM 679 O O . ALA A 1 87 ? -13.621 -1.747 16.781 1.00 96.31 87 ALA A O 1
ATOM 680 N N . LEU A 1 88 ? -13.507 -2.044 18.999 1.00 96.06 88 LEU A N 1
ATOM 681 C CA . LEU A 1 88 ? -12.248 -2.791 18.991 1.00 96.06 88 LEU A CA 1
ATOM 682 C C . LEU A 1 88 ? -12.379 -4.142 18.281 1.00 96.06 88 LEU A C 1
ATOM 684 O O . LEU A 1 88 ? -11.501 -4.502 17.495 1.00 96.06 88 LEU A O 1
ATOM 688 N N . VAL A 1 89 ? -13.476 -4.870 18.500 1.00 96.00 89 VAL A N 1
ATOM 689 C CA . VAL A 1 89 ? -13.749 -6.135 17.801 1.00 96.00 89 VAL A CA 1
ATOM 690 C C . VAL A 1 89 ? -13.906 -5.894 16.298 1.00 96.00 89 VAL A C 1
ATOM 692 O O . VAL A 1 89 ? -13.276 -6.594 15.504 1.00 96.00 89 VAL A O 1
ATOM 695 N N . TYR A 1 90 ? -14.649 -4.859 15.893 1.00 96.06 90 TYR A N 1
ATOM 696 C CA . TYR A 1 90 ? -14.777 -4.455 14.489 1.00 96.06 90 TYR A CA 1
ATOM 697 C C . TYR A 1 90 ? -13.420 -4.110 13.856 1.00 96.06 90 TYR A C 1
ATOM 699 O O . TYR A 1 90 ? -13.132 -4.522 12.728 1.00 96.06 90 TYR A O 1
ATOM 707 N N . MET A 1 91 ? -12.549 -3.416 14.595 1.00 96.25 91 MET A N 1
ATOM 708 C CA . MET A 1 91 ? -11.180 -3.117 14.161 1.00 96.25 91 MET A CA 1
ATOM 709 C C . MET A 1 91 ? -10.323 -4.383 14.010 1.00 96.25 91 MET A C 1
ATOM 711 O O . MET A 1 91 ? -9.582 -4.502 13.028 1.00 96.25 91 MET A O 1
ATOM 715 N N . ALA A 1 92 ? -10.433 -5.338 14.939 1.00 94.88 92 ALA A N 1
ATOM 716 C CA . ALA A 1 92 ? -9.682 -6.592 14.909 1.00 94.88 92 ALA A CA 1
ATOM 717 C C . ALA A 1 92 ? -10.028 -7.442 13.675 1.00 94.88 92 ALA A C 1
ATOM 719 O O . ALA A 1 92 ? -9.123 -7.948 13.010 1.00 94.88 92 ALA A O 1
ATOM 720 N N . VAL A 1 93 ? -11.311 -7.510 13.299 1.00 95.25 93 VAL A N 1
ATOM 721 C CA . VAL A 1 93 ? -11.782 -8.227 12.094 1.00 95.25 93 VAL A CA 1
ATOM 722 C C . VAL A 1 93 ? -11.672 -7.408 10.804 1.00 95.25 93 VAL A C 1
ATOM 724 O O . VAL A 1 93 ? -12.234 -7.778 9.773 1.00 95.25 93 VAL A O 1
ATOM 727 N N . LYS A 1 94 ? -10.988 -6.254 10.836 1.00 94.06 94 LYS A N 1
ATOM 728 C CA . LYS A 1 94 ? -10.833 -5.345 9.681 1.00 94.06 94 LYS A CA 1
ATOM 729 C C . LYS A 1 94 ? -12.183 -4.976 9.035 1.00 94.06 94 LYS A C 1
ATOM 731 O O . LYS A 1 94 ? -12.321 -4.812 7.816 1.00 94.06 94 LYS A O 1
ATOM 736 N N . GLY A 1 95 ? -13.205 -4.853 9.877 1.00 91.12 95 GLY A N 1
ATOM 737 C CA . GLY A 1 95 ? -14.577 -4.529 9.515 1.00 91.12 95 GLY A CA 1
ATOM 738 C C . GLY A 1 95 ? -15.292 -5.573 8.656 1.00 91.12 95 GLY A C 1
ATOM 739 O O . GLY A 1 95 ? -16.256 -5.234 7.977 1.00 91.12 95 GLY A O 1
ATOM 740 N N . ILE A 1 96 ? -14.793 -6.807 8.556 1.00 90.62 96 ILE A N 1
ATOM 741 C CA . ILE A 1 96 ? -15.494 -7.888 7.849 1.00 90.62 96 ILE A CA 1
ATOM 742 C C . ILE A 1 96 ? -16.677 -8.320 8.723 1.00 90.62 96 ILE A C 1
ATOM 744 O O . ILE A 1 96 ? -16.478 -8.953 9.755 1.00 90.62 96 ILE A O 1
ATOM 748 N N . GLU A 1 97 ? -17.898 -7.945 8.334 1.00 87.69 97 GLU A N 1
ATOM 749 C CA . GLU A 1 97 ? -19.086 -8.149 9.177 1.00 87.69 97 GLU A CA 1
ATOM 750 C C . GLU A 1 97 ? -19.393 -9.627 9.431 1.00 87.69 97 GLU A C 1
ATOM 752 O O . GLU A 1 97 ? -19.770 -9.979 10.543 1.00 87.69 97 GLU A O 1
ATOM 757 N N . ASP A 1 98 ? -19.111 -10.500 8.462 1.00 87.50 98 ASP A N 1
ATOM 758 C CA . ASP A 1 98 ? -19.281 -11.954 8.597 1.00 87.50 98 ASP A CA 1
ATOM 759 C C . ASP A 1 98 ? -18.375 -12.581 9.672 1.00 87.50 98 ASP A C 1
ATOM 761 O O . ASP A 1 98 ? -18.614 -13.703 10.113 1.00 87.50 98 ASP A O 1
ATOM 765 N N . GLN A 1 99 ? -17.321 -11.871 10.089 1.00 84.81 99 GLN A N 1
ATOM 766 C CA . GLN A 1 99 ? -16.398 -12.306 11.140 1.00 84.81 99 GLN A CA 1
ATOM 767 C C . GLN A 1 99 ? -16.728 -11.701 12.510 1.00 84.81 99 GLN A C 1
ATOM 769 O O . GLN A 1 99 ? -16.059 -12.026 13.493 1.00 84.81 99 GLN A O 1
ATOM 774 N N . LEU A 1 100 ? -17.730 -10.819 12.604 1.00 84.31 100 LEU A N 1
ATOM 775 C CA . LEU A 1 100 ? -18.160 -10.291 13.892 1.00 84.31 100 LEU A CA 1
ATOM 776 C C . LEU A 1 100 ? -18.833 -11.405 14.708 1.00 84.31 100 LEU A C 1
ATOM 778 O O . LEU A 1 100 ? -19.703 -12.110 14.190 1.00 84.31 100 LEU A O 1
ATOM 782 N N . PRO A 1 101 ? -18.485 -11.558 15.997 1.00 78.25 101 PRO A N 1
ATOM 783 C CA . PRO A 1 101 ? -19.250 -12.405 16.898 1.00 78.25 101 PRO A CA 1
ATOM 784 C C . PRO A 1 101 ? -20.708 -11.944 16.894 1.00 78.25 101 PRO A C 1
ATOM 786 O O . PRO A 1 101 ? -20.980 -10.751 17.047 1.00 78.25 101 PRO A O 1
ATOM 789 N N . ARG A 1 102 ? -21.653 -12.876 16.737 1.00 75.75 102 ARG A N 1
ATOM 790 C CA . ARG A 1 102 ? -23.068 -12.551 16.930 1.00 75.75 102 ARG A CA 1
ATOM 791 C C . ARG A 1 102 ? -23.247 -12.091 18.370 1.00 75.75 102 ARG A C 1
ATOM 793 O O . ARG A 1 102 ? -22.952 -12.840 19.301 1.00 75.75 102 ARG A O 1
ATOM 800 N N . VAL A 1 103 ? -23.709 -10.859 18.545 1.00 62.12 103 VAL A N 1
ATOM 801 C CA . VAL A 1 103 ? -24.140 -10.371 19.851 1.00 62.12 103 VAL A CA 1
ATOM 802 C C . VAL A 1 103 ? -25.417 -11.134 20.177 1.00 62.12 103 VAL A C 1
ATOM 804 O O . VAL A 1 103 ? -26.473 -10.834 19.632 1.00 62.12 103 VAL A O 1
ATOM 807 N N . VAL A 1 10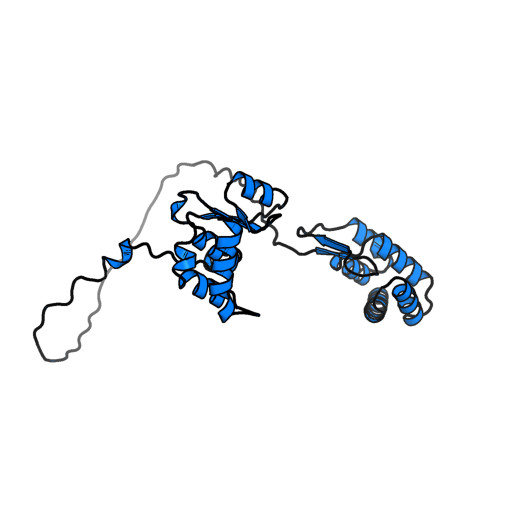4 ? -25.305 -12.174 21.003 1.00 52.91 104 VAL A N 1
ATOM 808 C CA . VAL A 1 104 ? -26.478 -12.850 21.557 1.00 52.91 104 VAL A CA 1
ATOM 809 C C . VAL A 1 104 ? -27.116 -11.857 22.518 1.00 52.91 104 VAL A C 1
ATOM 811 O O . VAL A 1 104 ? -26.603 -11.606 23.611 1.00 52.91 104 VAL A O 1
ATOM 814 N N . THR A 1 105 ? -28.195 -11.220 22.079 1.00 44.00 105 THR A N 1
ATOM 815 C CA . THR A 1 105 ? -29.045 -10.426 22.958 1.00 44.00 105 THR A CA 1
ATOM 816 C C . THR A 1 105 ? -29.677 -11.364 23.980 1.00 44.00 105 THR A C 1
ATOM 818 O O . THR A 1 105 ? -30.127 -12.456 23.640 1.00 44.00 105 THR A O 1
ATOM 821 N N . VAL A 1 106 ? -29.682 -10.943 25.246 1.00 51.38 106 VAL A N 1
ATOM 822 C CA . VAL A 1 106 ? -30.069 -11.749 26.421 1.00 51.38 106 VAL A CA 1
ATOM 823 C C . VAL A 1 106 ? -31.503 -12.314 26.333 1.00 51.38 106 VAL A C 1
ATOM 825 O O . VAL A 1 106 ? -31.831 -13.239 27.071 1.00 51.38 106 VAL A O 1
ATOM 828 N N . ASP A 1 107 ? -32.321 -11.853 25.384 1.00 45.06 107 ASP A N 1
ATOM 829 C CA . ASP A 1 107 ? -33.667 -12.379 25.128 1.00 45.06 107 ASP A CA 1
ATOM 830 C C . ASP A 1 107 ? -33.696 -13.823 24.584 1.00 45.06 107 ASP A C 1
ATOM 832 O O . ASP A 1 107 ? -34.666 -14.535 24.829 1.00 45.06 107 ASP A O 1
ATOM 836 N N . GLU A 1 108 ? -32.640 -14.325 23.930 1.00 46.31 108 GLU A N 1
ATOM 837 C CA . GLU A 1 108 ? -32.650 -15.693 23.364 1.00 46.31 108 GLU A CA 1
ATOM 838 C C . GLU A 1 108 ? -32.360 -16.805 24.395 1.00 46.31 108 GLU A C 1
ATOM 840 O O . GLU A 1 108 ? -32.536 -17.989 24.108 1.00 46.31 108 GLU A O 1
ATOM 845 N N . VAL A 1 109 ? -31.954 -16.463 25.625 1.00 48.84 109 VAL A N 1
ATOM 846 C CA . VAL A 1 109 ? -31.658 -17.460 26.679 1.00 48.84 109 VAL A CA 1
ATOM 847 C C . VAL A 1 109 ? -32.908 -17.818 27.501 1.00 48.84 109 VAL A C 1
ATOM 849 O O . VAL A 1 109 ? -32.911 -18.815 28.223 1.00 48.84 109 VAL A O 1
ATOM 852 N N . ALA A 1 110 ? -34.004 -17.063 27.361 1.00 44.50 110 ALA A N 1
ATOM 853 C CA . ALA A 1 110 ? -35.247 -17.319 28.091 1.00 44.50 110 ALA A CA 1
ATOM 854 C C . ALA A 1 110 ? -36.094 -18.470 27.505 1.00 44.50 110 ALA A C 1
ATOM 856 O O . ALA A 1 110 ? -36.875 -19.071 28.239 1.00 44.50 110 ALA A O 1
ATOM 857 N N . GLU A 1 111 ? -35.920 -18.843 26.231 1.00 44.19 111 GLU A N 1
ATOM 858 C CA . GLU A 1 111 ? -36.731 -19.901 25.592 1.00 44.19 111 GLU A CA 1
ATOM 859 C C . GLU A 1 111 ? -36.134 -21.317 25.688 1.00 44.19 111 GLU A C 1
ATOM 861 O O . GLU A 1 111 ? -36.766 -22.283 25.273 1.00 44.19 111 GLU A O 1
ATOM 866 N N . SER A 1 112 ? -34.950 -21.486 26.287 1.00 40.88 112 SER A N 1
ATOM 867 C CA . SER A 1 112 ? -34.306 -22.809 26.405 1.00 40.88 112 SER A CA 1
ATOM 868 C C . SER A 1 112 ? -34.494 -23.493 27.769 1.00 40.88 112 SER A C 1
ATOM 870 O O . SER A 1 112 ? -33.966 -24.583 27.979 1.00 40.88 112 SER A O 1
ATOM 872 N N . ILE A 1 113 ? -35.231 -22.884 28.709 1.00 45.59 113 ILE A N 1
ATOM 873 C CA . ILE A 1 113 ? -35.469 -23.440 30.055 1.00 45.59 113 ILE A CA 1
ATOM 874 C C . ILE A 1 113 ? -36.974 -23.511 30.338 1.00 45.59 113 ILE A C 1
ATOM 876 O O . ILE A 1 113 ? -37.483 -22.846 31.227 1.00 45.59 113 ILE A O 1
ATOM 880 N N . THR A 1 114 ? -37.717 -24.317 29.587 1.00 43.34 114 THR A N 1
ATOM 881 C CA . THR A 1 114 ? -38.953 -24.949 30.081 1.00 43.34 114 THR A CA 1
ATOM 882 C C . THR A 1 114 ? -39.222 -26.213 29.268 1.00 43.34 114 THR A C 1
ATOM 884 O O . THR A 1 114 ? -39.040 -26.216 28.058 1.00 43.34 114 THR A O 1
ATOM 887 N N . LEU A 1 115 ? -39.683 -27.267 29.951 1.00 46.59 115 LEU A N 1
ATOM 888 C CA . LEU A 1 115 ? -40.014 -28.617 29.460 1.00 46.59 115 LEU A CA 1
ATOM 889 C C . LEU A 1 115 ? -38.904 -29.676 29.530 1.00 46.59 115 LEU A C 1
ATOM 891 O O . LEU A 1 115 ? -38.632 -30.332 28.535 1.00 46.59 115 LEU A O 1
ATOM 895 N N . GLN A 1 116 ? -38.370 -29.943 30.726 1.00 41.97 116 GLN A N 1
ATOM 896 C CA . GLN A 1 116 ? -38.080 -31.326 31.141 1.00 41.97 116 GLN A CA 1
ATOM 897 C C . GLN A 1 116 ? -38.334 -31.472 32.644 1.00 41.97 116 GLN A C 1
ATOM 899 O O . GLN A 1 116 ? -37.418 -31.329 33.444 1.00 41.97 116 GLN A O 1
ATOM 904 N N . ASP A 1 117 ? -39.591 -31.727 33.012 1.00 38.78 117 ASP A N 1
ATOM 905 C CA . ASP A 1 117 ? -39.900 -32.508 34.212 1.00 38.78 117 ASP A CA 1
ATOM 906 C C . ASP A 1 117 ? -41.295 -33.143 34.071 1.00 38.78 117 ASP A C 1
ATOM 908 O O . ASP A 1 117 ? -42.316 -32.472 34.213 1.00 38.78 117 ASP A O 1
ATOM 912 N N . ALA A 1 118 ? -41.321 -34.418 33.679 1.00 40.59 118 ALA A N 1
ATOM 913 C CA . ALA A 1 118 ? -42.358 -35.395 34.010 1.00 40.59 118 ALA A CA 1
ATOM 914 C C . ALA A 1 118 ? -41.916 -36.775 33.499 1.00 40.59 118 ALA A C 1
ATOM 916 O O . ALA A 1 118 ? -41.807 -37.028 32.300 1.00 40.59 118 ALA A O 1
ATOM 917 N N . ASP A 1 119 ? -41.637 -37.625 34.473 1.00 38.28 119 ASP A N 1
ATOM 918 C CA . ASP A 1 119 ? -41.235 -39.022 34.415 1.00 38.28 119 ASP A CA 1
ATOM 919 C C . ASP A 1 119 ? -42.401 -39.968 34.011 1.00 38.28 119 ASP A C 1
ATOM 921 O O . ASP A 1 119 ? -43.566 -39.568 34.002 1.00 38.28 119 ASP A O 1
ATOM 925 N N . VAL A 1 120 ? -42.057 -41.249 33.806 1.00 38.38 120 VAL A N 1
ATOM 926 C CA . VAL A 1 120 ? -42.874 -42.490 33.839 1.00 38.38 120 VAL A CA 1
ATOM 927 C C . VAL A 1 120 ? -43.047 -43.297 32.526 1.00 38.38 120 VAL A C 1
ATOM 929 O O . VAL A 1 120 ? -43.990 -43.132 31.761 1.00 38.38 120 VAL A O 1
ATOM 932 N N . VAL A 1 121 ? -42.121 -44.259 32.368 1.00 41.03 121 VAL A N 1
ATOM 933 C CA . VAL A 1 121 ? -42.242 -45.711 32.052 1.00 41.03 121 VAL A CA 1
ATOM 934 C C . VAL A 1 121 ? -43.292 -46.221 31.037 1.00 41.03 121 VAL A C 1
ATOM 936 O O . VAL A 1 121 ? -44.493 -46.178 31.283 1.00 41.03 121 VAL A O 1
ATOM 939 N N . GLY A 1 122 ? -42.822 -46.947 30.007 1.00 32.81 122 GLY A N 1
ATOM 940 C CA . GLY A 1 122 ? -43.635 -47.916 29.250 1.00 32.81 122 GLY A CA 1
ATOM 941 C C . GLY A 1 122 ? -42.877 -48.632 28.122 1.00 32.81 122 GLY A C 1
ATOM 942 O O . GLY A 1 122 ? -42.493 -48.011 27.140 1.00 32.81 122 GLY A O 1
ATOM 943 N N . LEU A 1 123 ? -42.647 -49.936 28.286 1.00 41.16 123 LEU A N 1
ATOM 944 C CA . LEU A 1 123 ? -41.960 -50.858 27.370 1.00 41.16 123 LEU A CA 1
ATOM 945 C C . LEU A 1 123 ? -42.835 -51.315 26.178 1.00 41.16 123 LEU A C 1
ATOM 947 O O . LEU A 1 123 ? -44.050 -51.394 26.310 1.00 41.16 123 LEU A O 1
ATOM 951 N N . GLN A 1 124 ? -42.136 -51.795 25.137 1.00 34.56 124 GLN A N 1
ATOM 952 C CA . GLN A 1 124 ? -42.488 -52.853 24.164 1.00 34.56 124 GLN A CA 1
ATOM 953 C C . GLN A 1 124 ? -43.027 -52.513 22.756 1.00 34.56 124 GLN A C 1
ATOM 955 O O . GLN A 1 124 ? -44.105 -51.968 22.561 1.00 34.56 124 GLN A O 1
ATOM 960 N N . ASP A 1 125 ? -42.228 -53.043 21.823 1.00 31.69 125 ASP A N 1
ATOM 961 C CA . ASP A 1 125 ? -42.532 -53.830 20.625 1.00 31.69 125 ASP A CA 1
ATOM 962 C C . ASP A 1 125 ? -42.858 -53.209 19.264 1.00 31.69 125 ASP A C 1
ATOM 964 O O . ASP A 1 125 ? -43.544 -52.207 19.092 1.00 31.69 125 ASP A O 1
ATOM 968 N N . ALA A 1 126 ? -42.257 -53.894 18.290 1.00 37.41 126 ALA A N 1
ATOM 969 C CA . ALA A 1 126 ? -42.256 -53.668 16.863 1.00 37.41 126 ALA A CA 1
ATOM 970 C C . ALA A 1 126 ? -43.647 -53.820 16.241 1.00 37.41 126 ALA A C 1
ATOM 972 O O . ALA A 1 126 ? -44.386 -54.719 16.621 1.00 37.41 126 ALA A O 1
ATOM 973 N N . ASP A 1 127 ? -43.926 -53.062 15.177 1.00 33.53 127 ASP A N 1
ATOM 974 C CA . ASP A 1 127 ? -44.222 -53.721 13.908 1.00 33.53 127 ASP A CA 1
ATOM 975 C C . ASP A 1 127 ? -44.103 -52.790 12.698 1.00 33.53 127 ASP A C 1
ATOM 977 O O . ASP A 1 127 ? -44.289 -51.573 12.745 1.00 33.53 127 ASP A O 1
ATOM 981 N N . VAL A 1 128 ? -43.767 -53.446 11.598 1.00 43.59 128 VAL A N 1
ATOM 982 C CA . VAL A 1 128 ? -43.784 -52.995 10.213 1.00 43.59 128 VAL A CA 1
ATOM 983 C C . VAL A 1 128 ? -45.213 -52.621 9.813 1.00 43.59 128 VAL A C 1
ATOM 985 O O . VAL A 1 128 ? -46.128 -53.332 10.193 1.00 43.59 128 VAL A O 1
ATOM 988 N N . VAL A 1 129 ? -45.404 -51.574 8.996 1.00 37.44 129 VAL A N 1
ATOM 989 C CA . VAL A 1 129 ? -46.358 -51.515 7.858 1.00 37.44 129 VAL A CA 1
ATOM 990 C C . VAL A 1 129 ? -46.281 -50.124 7.208 1.00 37.44 129 VAL A C 1
ATOM 992 O O . VAL A 1 129 ? -46.558 -49.100 7.824 1.00 37.44 129 VAL A O 1
ATOM 995 N N . ALA A 1 130 ? -45.932 -50.096 5.920 1.00 40.25 130 ALA A N 1
ATOM 996 C CA . ALA A 1 130 ? -46.220 -48.979 5.023 1.00 40.25 130 ALA A CA 1
ATOM 997 C C . ALA A 1 130 ? -47.663 -49.094 4.506 1.00 40.25 130 ALA A C 1
ATOM 999 O O . ALA A 1 130 ? -48.134 -50.209 4.271 1.00 40.25 130 ALA A O 1
ATOM 1000 N N . PRO A 1 131 ? -48.327 -47.972 4.190 1.00 44.41 131 PRO A N 1
ATOM 1001 C CA . PRO A 1 131 ? -48.816 -47.874 2.816 1.00 44.41 131 PRO A CA 1
ATOM 1002 C C . PRO A 1 131 ? -48.750 -46.472 2.189 1.00 44.41 131 PRO A C 1
ATOM 1004 O O . PRO A 1 131 ? -48.743 -45.431 2.837 1.00 44.41 131 PRO A O 1
ATOM 1007 N N . ARG A 1 132 ? -48.713 -46.526 0.855 1.00 37.41 132 ARG A N 1
ATOM 1008 C CA . ARG A 1 132 ? -48.852 -45.461 -0.146 1.00 37.41 132 ARG A CA 1
ATOM 1009 C C . ARG A 1 132 ? -50.261 -44.845 -0.187 1.00 37.41 132 ARG A C 1
ATOM 1011 O O . ARG A 1 132 ? -51.209 -45.455 0.292 1.00 37.41 132 ARG A O 1
ATOM 1018 N N . LEU A 1 133 ? -50.337 -43.799 -1.031 1.00 34.06 133 LEU A N 1
ATOM 1019 C CA . LEU A 1 133 ? -51.487 -43.171 -1.719 1.00 34.06 133 LEU A CA 1
ATOM 1020 C C . LEU A 1 133 ? -51.869 -41.832 -1.045 1.00 34.06 133 LEU A C 1
ATOM 1022 O O . LEU A 1 133 ? -51.913 -41.760 0.170 1.00 34.06 133 LEU A O 1
ATOM 1026 N N . THR A 1 134 ? -52.109 -40.705 -1.730 1.00 32.31 134 THR A N 1
ATOM 1027 C CA . THR A 1 134 ? -52.648 -40.502 -3.087 1.00 32.31 134 THR A CA 1
ATOM 1028 C C . THR A 1 134 ? -52.607 -39.013 -3.496 1.00 32.31 134 THR A C 1
ATOM 1030 O O . THR A 1 134 ? -52.464 -38.159 -2.631 1.00 32.31 134 THR A O 1
ATOM 1033 N N . GLN A 1 135 ? -52.908 -38.758 -4.785 1.00 35.47 135 GLN A N 1
ATOM 1034 C CA . GLN A 1 135 ? -53.549 -37.547 -5.363 1.00 35.47 135 GLN A CA 1
ATOM 1035 C C . GLN A 1 135 ? -52.701 -36.264 -5.504 1.00 35.47 135 GLN A C 1
ATOM 1037 O O . GLN A 1 135 ? -51.877 -35.959 -4.662 1.00 35.47 135 GLN A O 1
ATOM 1042 N N . SER A 1 136 ? -52.834 -35.425 -6.539 1.00 32.84 136 SER A N 1
ATOM 1043 C CA . SER A 1 136 ? -53.692 -35.387 -7.740 1.00 32.84 136 SER A CA 1
ATOM 1044 C C . SER A 1 136 ? -53.213 -34.248 -8.664 1.00 32.84 136 SER A C 1
ATOM 1046 O O . SER A 1 136 ? -52.734 -33.227 -8.184 1.00 32.84 136 SER A O 1
ATOM 1048 N N . VAL A 1 137 ? -53.395 -34.399 -9.977 1.00 40.16 137 VAL A N 1
ATOM 1049 C CA . VAL A 1 137 ? -53.330 -33.349 -11.031 1.00 40.16 137 VAL A CA 1
ATOM 1050 C C . VAL A 1 137 ? -54.798 -32.892 -11.256 1.00 40.16 137 VAL A C 1
ATOM 1052 O O . VAL A 1 137 ? -55.632 -33.799 -11.143 1.00 40.16 137 VAL A O 1
ATOM 1055 N N . PRO A 1 138 ? -55.202 -31.613 -11.545 1.00 47.28 138 PRO A N 1
ATOM 1056 C CA . PRO A 1 138 ? -54.950 -30.971 -12.858 1.00 47.28 138 PRO A CA 1
ATOM 1057 C C . PRO A 1 138 ? -55.049 -29.415 -13.031 1.00 47.28 138 PRO A C 1
ATOM 1059 O O . PRO A 1 138 ? -55.598 -28.697 -12.209 1.00 47.28 138 PRO A O 1
ATOM 1062 N N . SER A 1 139 ? -54.547 -28.958 -14.197 1.00 37.09 139 SER A N 1
ATOM 1063 C CA . SER A 1 139 ? -55.094 -27.978 -15.181 1.00 37.09 139 SER A CA 1
ATOM 1064 C C . SER A 1 139 ? -55.498 -26.513 -14.869 1.00 37.09 139 SER A C 1
ATOM 1066 O O . SER A 1 139 ? -56.391 -26.283 -14.072 1.00 37.09 139 SER A O 1
ATOM 1068 N N . GLN A 1 140 ? -54.979 -25.596 -15.729 1.00 41.25 140 GLN A N 1
ATOM 1069 C CA . GLN A 1 140 ? -55.646 -24.477 -16.478 1.00 41.25 140 GLN A CA 1
ATOM 1070 C C . GLN A 1 140 ? -56.398 -23.364 -15.685 1.00 41.25 140 GLN A C 1
ATOM 1072 O O . GLN A 1 140 ? -57.054 -23.647 -14.704 1.00 41.25 140 GLN A O 1
ATOM 1077 N N . ALA A 1 141 ? -56.465 -22.068 -16.039 1.00 34.91 141 ALA A N 1
ATOM 1078 C CA . ALA A 1 141 ? -56.158 -21.282 -17.240 1.00 34.91 141 ALA A CA 1
ATOM 1079 C C . ALA A 1 141 ? -56.192 -19.747 -16.931 1.00 34.91 141 ALA A C 1
ATOM 1081 O O . ALA A 1 141 ? -56.784 -19.338 -15.941 1.00 34.91 141 ALA A O 1
ATOM 1082 N N . CYS A 1 142 ? -55.623 -18.938 -17.847 1.00 31.58 142 CYS A N 1
ATOM 1083 C CA . CYS A 1 142 ? -55.983 -17.561 -18.292 1.00 31.58 142 CYS A CA 1
ATOM 1084 C C . CYS A 1 142 ? -56.203 -16.424 -17.257 1.00 31.58 142 CYS A C 1
ATOM 1086 O O . CYS A 1 142 ? -57.210 -16.386 -16.568 1.00 31.58 142 CYS A O 1
ATOM 1088 N N . GLY A 1 143 ? -55.313 -15.420 -17.185 1.00 31.03 143 GLY A N 1
ATOM 1089 C CA . GLY A 1 143 ? -55.441 -14.113 -17.880 1.00 31.03 143 GLY A CA 1
ATOM 1090 C C . GLY A 1 143 ? -55.879 -13.017 -16.883 1.00 31.03 143 GLY A C 1
ATOM 1091 O O . GLY A 1 143 ? -56.869 -13.203 -16.196 1.00 31.03 143 GLY A O 1
ATOM 1092 N N . HIS A 1 144 ? -55.211 -11.876 -16.710 1.00 34.16 144 HIS A N 1
ATOM 1093 C CA . HIS A 1 144 ? -55.290 -10.708 -17.592 1.00 34.16 144 HIS A CA 1
ATOM 1094 C C . HIS A 1 144 ? -54.159 -9.713 -17.282 1.00 34.16 144 HIS A C 1
ATOM 1096 O O . HIS A 1 144 ? -53.761 -9.502 -16.140 1.00 34.16 144 HIS A O 1
ATOM 1102 N N . SER A 1 145 ? -53.692 -9.099 -18.362 1.00 41.59 145 SER A N 1
ATOM 1103 C CA . SER A 1 145 ? -52.704 -8.034 -18.462 1.00 41.59 145 SER A CA 1
ATOM 1104 C C . SER A 1 145 ? -53.146 -6.739 -17.775 1.00 41.59 145 SER A C 1
ATOM 1106 O O . SER A 1 145 ? -54.227 -6.243 -18.078 1.00 41.59 145 SER A O 1
ATOM 1108 N N . MET A 1 146 ? -52.260 -6.136 -16.976 1.00 35.81 146 MET A N 1
ATOM 1109 C CA . MET A 1 146 ? -52.107 -4.680 -16.881 1.00 35.81 146 MET A CA 1
ATOM 1110 C C . MET A 1 146 ? -50.622 -4.337 -16.729 1.00 35.81 146 MET A C 1
ATOM 1112 O O . MET A 1 146 ? -49.956 -4.769 -15.791 1.00 35.81 146 MET A O 1
ATOM 1116 N N . SER A 1 147 ? -50.106 -3.589 -17.705 1.00 39.62 147 SER A N 1
ATOM 1117 C CA . SER A 1 147 ? -48.747 -3.058 -17.741 1.00 39.62 147 SER A CA 1
ATOM 1118 C C . SER A 1 147 ? -48.484 -2.129 -16.557 1.00 39.62 147 SER A C 1
ATOM 1120 O O . SER A 1 147 ? -49.117 -1.083 -16.438 1.00 39.62 147 SER A O 1
ATOM 1122 N N . ALA A 1 148 ? -47.486 -2.476 -15.747 1.00 38.47 148 ALA A N 1
ATOM 1123 C CA . ALA A 1 148 ? -46.757 -1.529 -14.913 1.00 38.47 148 ALA A CA 1
ATOM 1124 C C . ALA A 1 148 ? -45.464 -1.113 -15.652 1.00 38.47 148 ALA A C 1
ATOM 1126 O O . ALA A 1 148 ? -44.870 -1.945 -16.344 1.00 38.47 148 ALA A O 1
ATOM 1127 N N . PRO A 1 149 ? -45.045 0.161 -15.565 1.00 40.50 149 PRO A N 1
ATOM 1128 C CA . PRO A 1 149 ? -43.873 0.675 -16.269 1.00 40.50 149 PRO A CA 1
ATOM 1129 C C . PRO A 1 149 ? -42.589 -0.022 -15.788 1.00 40.50 149 PRO A C 1
ATOM 1131 O O . PRO A 1 149 ? -42.536 -0.470 -14.639 1.00 40.50 149 PRO A O 1
ATOM 1134 N N . PRO A 1 150 ? -41.546 -0.120 -16.636 1.00 43.56 150 PRO A N 1
ATOM 1135 C CA . PRO A 1 150 ? -40.292 -0.732 -16.226 1.00 43.56 150 PRO A CA 1
ATOM 1136 C C . PRO A 1 150 ? -39.729 0.032 -15.021 1.00 43.56 150 PRO A C 1
ATOM 1138 O O . PRO A 1 150 ? -39.800 1.267 -15.001 1.00 43.56 150 PRO A O 1
ATOM 1141 N N . PRO A 1 151 ? -39.160 -0.667 -14.023 1.00 40.91 151 PRO A N 1
ATOM 1142 C CA . PRO A 1 151 ? -38.435 0.003 -12.963 1.00 40.91 151 PRO A CA 1
ATOM 1143 C C . PRO A 1 151 ? -37.347 0.842 -13.624 1.00 40.91 151 PRO A C 1
ATOM 1145 O O . PRO A 1 151 ? -36.550 0.354 -14.426 1.00 40.91 151 PRO A O 1
ATOM 1148 N N . ILE A 1 152 ? -37.357 2.135 -13.331 1.00 39.59 152 ILE A N 1
ATOM 1149 C CA . ILE A 1 152 ? -36.276 3.039 -13.684 1.00 39.59 152 ILE A CA 1
ATOM 1150 C C . ILE A 1 152 ? -35.071 2.556 -12.875 1.00 39.59 152 ILE A C 1
ATOM 1152 O O . ILE A 1 152 ? -34.910 2.920 -11.715 1.00 39.59 152 ILE A O 1
ATOM 1156 N N . TRP A 1 153 ? -34.226 1.718 -13.477 1.00 41.97 153 TRP A N 1
ATOM 1157 C CA . TRP A 1 153 ? -32.882 1.449 -12.975 1.00 41.97 153 TRP A CA 1
ATOM 1158 C C . TRP A 1 153 ? -32.033 2.698 -13.240 1.00 41.97 153 TRP A C 1
ATOM 1160 O O . TRP A 1 153 ? -31.191 2.735 -14.132 1.00 41.97 153 TRP A O 1
ATOM 1170 N N . ARG A 1 154 ? -32.285 3.760 -12.470 1.00 44.34 154 ARG A N 1
ATOM 1171 C CA . ARG A 1 154 ? -31.249 4.732 -12.111 1.00 44.34 154 ARG A CA 1
ATOM 1172 C C . ARG A 1 154 ? -30.637 4.272 -10.801 1.00 44.34 154 ARG A C 1
ATOM 1174 O O . ARG A 1 154 ? -30.739 4.939 -9.783 1.00 44.34 154 ARG A O 1
ATOM 1181 N N . ASP A 1 155 ? -30.012 3.111 -10.867 1.00 37.38 155 ASP A N 1
ATOM 1182 C CA . ASP A 1 155 ? -28.913 2.814 -9.979 1.00 37.38 155 ASP A CA 1
ATOM 1183 C C . ASP A 1 155 ? -27.688 2.811 -10.884 1.00 37.38 155 ASP A C 1
ATOM 1185 O O . ASP A 1 155 ? -27.419 1.858 -11.618 1.00 37.38 155 ASP A O 1
ATOM 1189 N N . SER A 1 156 ? -27.007 3.954 -10.947 1.00 42.09 156 SER A N 1
ATOM 1190 C CA . SER A 1 156 ? -25.633 4.024 -11.432 1.00 42.09 156 SER A CA 1
ATOM 1191 C C . SER A 1 156 ? -24.787 3.268 -10.416 1.00 42.09 156 SER A C 1
ATOM 1193 O O . SER A 1 156 ? -24.106 3.864 -9.585 1.00 42.09 156 SER A O 1
ATOM 1195 N N . GLY A 1 157 ? -24.917 1.941 -10.474 1.00 40.09 157 GLY A N 1
ATOM 1196 C CA . GLY A 1 157 ? -24.184 0.981 -9.689 1.00 40.09 157 GLY A CA 1
ATOM 1197 C C . GLY A 1 157 ? -22.714 1.247 -9.920 1.00 40.09 157 GLY A C 1
ATOM 1198 O O . GLY A 1 157 ? -22.143 0.852 -10.940 1.00 40.09 157 GLY A O 1
ATOM 1199 N N . SER A 1 158 ? -22.120 1.949 -8.961 1.00 50.78 158 SER A N 1
ATOM 1200 C CA . SER A 1 158 ? -20.694 1.930 -8.716 1.00 50.78 158 SER A CA 1
ATOM 1201 C C . SER A 1 158 ? -20.348 0.468 -8.479 1.00 50.78 158 SER A C 1
ATOM 1203 O O . SER A 1 158 ? -20.462 -0.053 -7.373 1.00 50.78 158 SER A O 1
ATOM 1205 N N . ARG A 1 159 ? -20.019 -0.241 -9.561 1.00 44.59 159 ARG A N 1
ATOM 1206 C CA . ARG A 1 159 ? -19.300 -1.504 -9.496 1.00 44.59 159 ARG A CA 1
ATOM 1207 C C . ARG A 1 159 ? -17.976 -1.147 -8.847 1.00 44.59 159 ARG A C 1
ATOM 1209 O O . ARG A 1 159 ? -17.059 -0.680 -9.513 1.00 44.59 159 ARG A O 1
ATOM 1216 N N . THR A 1 160 ? -17.949 -1.255 -7.525 1.00 52.91 160 THR A N 1
ATOM 1217 C CA . THR A 1 160 ? -16.811 -0.921 -6.685 1.00 52.91 160 THR A CA 1
ATOM 1218 C C . THR A 1 160 ? -15.662 -1.819 -7.102 1.00 52.91 160 THR A C 1
ATOM 1220 O O . THR A 1 160 ? -15.658 -3.015 -6.800 1.00 52.91 160 THR A O 1
ATOM 1223 N N . SER A 1 161 ? -14.722 -1.259 -7.859 1.00 50.91 161 SER A N 1
ATOM 1224 C CA . SER A 1 161 ? -13.491 -1.954 -8.204 1.00 50.91 161 SER A CA 1
ATOM 1225 C C . SER A 1 161 ? -12.775 -2.357 -6.911 1.00 50.91 161 SER A C 1
ATOM 1227 O O . SER A 1 161 ? -12.754 -1.569 -5.961 1.00 50.91 161 SER A O 1
ATOM 1229 N N . PRO A 1 162 ? -12.212 -3.574 -6.841 1.00 61.88 162 PRO A N 1
ATOM 1230 C CA . PRO A 1 162 ? -11.483 -4.029 -5.665 1.00 61.88 162 PRO A CA 1
ATOM 1231 C C . PRO A 1 162 ? -10.340 -3.065 -5.323 1.00 61.88 162 PRO A C 1
ATOM 1233 O O . PRO A 1 162 ? -9.787 -2.399 -6.202 1.00 61.88 162 PRO A O 1
ATOM 1236 N N . ILE A 1 163 ? -9.976 -3.004 -4.040 1.00 59.34 163 ILE A N 1
ATOM 1237 C CA . ILE A 1 163 ? -8.803 -2.257 -3.574 1.00 59.34 163 ILE A CA 1
ATOM 1238 C C . ILE A 1 163 ? -7.574 -2.902 -4.213 1.00 59.34 163 ILE A C 1
ATOM 1240 O O . ILE A 1 163 ? -7.156 -3.991 -3.822 1.00 59.34 163 ILE A O 1
ATOM 1244 N N . ILE A 1 164 ? -7.010 -2.236 -5.215 1.00 69.81 164 ILE A N 1
ATOM 1245 C CA . ILE A 1 164 ? -5.768 -2.651 -5.858 1.00 69.81 164 ILE A CA 1
ATOM 1246 C C . ILE A 1 164 ? -4.670 -1.755 -5.301 1.00 69.81 164 ILE A C 1
ATOM 1248 O O . ILE A 1 164 ? -4.700 -0.534 -5.476 1.00 69.81 164 ILE A O 1
ATOM 1252 N N . TYR A 1 165 ? -3.706 -2.368 -4.617 1.00 78.88 165 TYR A N 1
ATOM 1253 C CA . TYR A 1 165 ? -2.462 -1.700 -4.262 1.00 78.88 165 TYR A CA 1
ATOM 1254 C C . TYR A 1 165 ? -1.636 -1.539 -5.537 1.00 78.88 165 TYR A C 1
ATOM 1256 O O . TYR A 1 165 ? -1.172 -2.521 -6.112 1.00 78.88 165 TYR A O 1
ATOM 1264 N N . ALA A 1 166 ? -1.483 -0.300 -5.988 1.00 88.06 166 ALA A N 1
ATOM 1265 C CA . ALA A 1 166 ? -0.607 0.055 -7.092 1.00 88.06 166 ALA A CA 1
ATOM 1266 C C . ALA A 1 166 ? 0.618 0.777 -6.531 1.00 88.06 166 ALA A C 1
ATOM 1268 O O . ALA A 1 166 ? 0.490 1.711 -5.742 1.00 88.06 166 ALA A O 1
ATOM 1269 N N . HIS A 1 167 ? 1.814 0.362 -6.930 1.00 93.25 167 HIS A N 1
ATOM 1270 C CA . HIS A 1 167 ? 3.043 1.043 -6.535 1.00 93.25 167 HIS A CA 1
ATOM 1271 C C . HIS A 1 167 ? 3.483 2.001 -7.628 1.00 93.25 167 HIS A C 1
ATOM 1273 O O . HIS A 1 167 ? 3.378 1.683 -8.804 1.00 93.25 167 HIS A O 1
ATOM 1279 N N . VAL A 1 168 ? 4.010 3.154 -7.232 1.00 93.88 168 VAL A N 1
ATOM 1280 C CA . VAL A 1 168 ? 4.784 4.021 -8.118 1.00 93.88 168 VAL A CA 1
ATOM 1281 C C . VAL A 1 168 ? 6.249 3.717 -7.852 1.00 93.88 168 VAL A C 1
ATOM 1283 O O . VAL A 1 168 ? 6.694 3.751 -6.701 1.00 93.88 168 VAL A O 1
ATOM 1286 N N . ARG A 1 169 ? 6.991 3.360 -8.898 1.00 96.50 169 ARG A N 1
ATOM 1287 C CA . ARG A 1 169 ? 8.384 2.925 -8.808 1.00 96.50 169 ARG A CA 1
ATOM 1288 C C . ARG A 1 169 ? 9.299 3.863 -9.585 1.00 96.50 169 ARG A C 1
ATOM 1290 O O . ARG A 1 169 ? 9.057 4.213 -10.738 1.00 96.50 169 ARG A O 1
ATOM 1297 N N . SER A 1 170 ? 10.403 4.212 -8.943 1.00 97.88 170 SER A N 1
ATOM 1298 C CA . SER A 1 170 ? 11.614 4.686 -9.607 1.00 97.88 170 SER A CA 1
ATOM 1299 C C . SER A 1 170 ? 12.567 3.506 -9.826 1.00 97.88 170 SER A C 1
ATOM 1301 O O . SER A 1 170 ? 12.312 2.394 -9.359 1.00 97.88 170 SER A O 1
ATOM 1303 N N . LEU A 1 171 ? 13.719 3.743 -10.459 1.00 97.81 171 LEU A N 1
ATOM 1304 C CA . LEU A 1 171 ? 14.776 2.727 -10.511 1.00 97.81 171 LEU A CA 1
ATOM 1305 C C . LEU A 1 171 ? 15.304 2.346 -9.119 1.00 97.81 171 LEU A C 1
ATOM 1307 O O . LEU A 1 171 ? 15.780 1.236 -8.953 1.00 97.81 171 LEU A O 1
ATOM 1311 N N . ARG A 1 172 ? 15.153 3.210 -8.104 1.00 97.56 172 ARG A N 1
ATOM 1312 C CA . ARG A 1 172 ? 15.570 2.948 -6.713 1.00 97.56 172 ARG A CA 1
ATOM 1313 C C . ARG A 1 172 ? 14.533 2.179 -5.886 1.00 97.56 172 ARG A C 1
ATOM 1315 O O . ARG A 1 172 ? 14.737 1.980 -4.692 1.00 97.56 172 ARG A O 1
ATOM 1322 N N . GLY A 1 173 ? 13.416 1.776 -6.492 1.00 95.12 173 GLY A N 1
ATOM 1323 C CA . GLY A 1 173 ? 12.326 1.069 -5.823 1.00 95.12 173 GLY A CA 1
ATOM 1324 C C . GLY A 1 173 ? 11.049 1.898 -5.697 1.00 95.12 173 GLY A C 1
ATOM 1325 O O . GLY A 1 173 ? 10.807 2.823 -6.475 1.00 95.12 173 GLY A O 1
ATOM 1326 N N . ILE A 1 174 ? 10.203 1.522 -4.737 1.00 96.19 174 ILE A N 1
ATOM 1327 C CA . ILE A 1 174 ? 8.864 2.094 -4.537 1.00 96.19 174 ILE A CA 1
ATOM 1328 C C . ILE A 1 174 ? 8.986 3.490 -3.917 1.00 96.19 174 ILE A C 1
ATOM 1330 O O . ILE A 1 174 ? 9.564 3.641 -2.844 1.00 96.19 174 ILE A O 1
ATOM 1334 N N . THR A 1 175 ? 8.428 4.499 -4.583 1.00 94.19 175 THR A N 1
ATOM 1335 C CA . THR A 1 175 ? 8.388 5.892 -4.108 1.00 94.19 175 THR A CA 1
ATOM 1336 C C . THR A 1 175 ? 7.034 6.266 -3.516 1.00 94.19 175 THR A C 1
ATOM 1338 O O . THR A 1 175 ? 6.959 7.133 -2.654 1.00 94.19 175 THR A O 1
ATOM 1341 N N . GLU A 1 176 ? 5.963 5.614 -3.964 1.00 91.94 176 GLU A N 1
ATOM 1342 C CA . GLU A 1 176 ? 4.593 5.871 -3.517 1.00 91.94 176 GLU A CA 1
ATOM 1343 C C . GLU A 1 176 ? 3.778 4.573 -3.601 1.00 91.94 176 GLU A C 1
ATOM 1345 O O . GLU A 1 176 ? 4.052 3.703 -4.430 1.00 91.94 176 GLU A O 1
ATOM 1350 N N . SER A 1 177 ? 2.755 4.438 -2.760 1.00 91.06 177 SER A N 1
ATOM 1351 C CA . SER A 1 177 ? 1.748 3.380 -2.879 1.00 91.06 177 SER A CA 1
ATOM 1352 C C . SER A 1 177 ? 0.370 4.016 -2.958 1.00 91.06 177 SER A C 1
ATOM 1354 O O . SER A 1 177 ? 0.016 4.844 -2.123 1.00 91.06 177 SER A O 1
ATOM 1356 N N . ARG A 1 178 ? -0.400 3.629 -3.971 1.00 86.56 178 ARG A N 1
ATOM 1357 C CA . ARG A 1 178 ? -1.754 4.102 -4.242 1.00 86.56 178 ARG A CA 1
ATOM 1358 C C . ARG A 1 178 ? -2.735 2.971 -4.014 1.00 86.56 178 ARG A C 1
ATOM 1360 O O . ARG A 1 178 ? -2.445 1.808 -4.280 1.00 86.56 178 ARG A O 1
ATOM 1367 N N . HIS A 1 179 ? -3.920 3.333 -3.550 1.00 81.81 179 HIS A N 1
ATOM 1368 C CA . HIS A 1 179 ? -4.998 2.384 -3.276 1.00 81.81 179 HIS A CA 1
ATOM 1369 C C . HIS A 1 179 ? -6.164 2.497 -4.263 1.00 81.81 179 HIS A C 1
ATOM 1371 O O . HIS A 1 179 ? -7.294 2.101 -3.974 1.00 81.81 179 HIS A O 1
ATOM 1377 N N . HIS A 1 180 ? -5.903 3.109 -5.411 1.00 79.06 180 HIS A N 1
ATOM 1378 C CA . HIS A 1 180 ? -6.798 3.132 -6.550 1.00 79.06 180 HIS A CA 1
ATOM 1379 C C . HIS A 1 180 ? -5.975 2.741 -7.771 1.00 79.06 180 HIS A C 1
ATOM 1381 O O . HIS A 1 180 ? -4.860 3.233 -7.968 1.00 79.06 180 HIS A O 1
ATOM 1387 N N . TYR A 1 181 ? -6.515 1.835 -8.581 1.00 76.56 181 TYR A N 1
ATOM 1388 C CA . TYR A 1 181 ? -5.913 1.523 -9.865 1.00 76.56 181 TYR A CA 1
ATOM 1389 C C . TYR A 1 181 ? -6.179 2.691 -10.810 1.00 76.56 181 TYR A C 1
ATOM 1391 O O . TYR A 1 181 ? -7.331 3.009 -11.101 1.00 76.56 181 TYR A O 1
ATOM 1399 N N . SER A 1 182 ? -5.113 3.343 -11.258 1.00 76.69 182 SER A N 1
ATOM 1400 C CA . SER A 1 182 ? -5.168 4.290 -12.362 1.00 76.69 182 SER A CA 1
ATOM 1401 C C . SER A 1 182 ? -4.380 3.681 -13.505 1.00 76.69 182 SER A C 1
ATOM 1403 O O . SER A 1 182 ? -3.173 3.458 -13.384 1.00 76.69 182 SER A O 1
ATOM 1405 N N . GLU A 1 183 ? -5.075 3.349 -14.587 1.00 78.69 183 GLU A N 1
ATOM 1406 C CA . GLU A 1 183 ? -4.428 2.835 -15.781 1.00 78.69 183 GLU A CA 1
ATOM 1407 C C . GLU A 1 183 ? -3.628 3.973 -16.417 1.00 78.69 183 GLU A C 1
ATOM 1409 O O . GLU A 1 183 ? -4.182 4.939 -16.940 1.00 78.69 183 GLU A O 1
ATOM 1414 N N . ASN A 1 184 ? -2.301 3.895 -16.331 1.00 84.38 184 ASN A N 1
ATOM 1415 C CA . ASN A 1 184 ? -1.439 4.931 -16.879 1.00 84.38 184 ASN A CA 1
ATOM 1416 C C . ASN A 1 184 ? -1.127 4.635 -18.351 1.00 84.38 184 ASN A C 1
ATOM 1418 O O . ASN A 1 184 ? -0.040 4.173 -18.705 1.00 84.38 184 ASN A O 1
ATOM 1422 N N . THR A 1 185 ? -2.111 4.887 -19.218 1.00 89.94 185 THR A N 1
ATOM 1423 C CA . THR A 1 185 ? -1.992 4.653 -20.665 1.00 89.94 185 THR A CA 1
ATOM 1424 C C . THR A 1 185 ? -0.824 5.432 -21.275 1.00 89.94 185 THR A C 1
ATOM 1426 O O . THR A 1 185 ? -0.176 4.934 -22.192 1.00 89.94 185 THR A O 1
ATOM 1429 N N . ALA A 1 186 ? -0.506 6.620 -20.746 1.00 92.31 186 ALA A N 1
ATOM 1430 C CA . ALA A 1 186 ? 0.622 7.425 -21.213 1.00 92.31 186 ALA A CA 1
ATOM 1431 C C . ALA A 1 186 ? 1.961 6.710 -20.980 1.00 92.31 186 ALA A C 1
ATOM 1433 O O . ALA A 1 186 ? 2.765 6.597 -21.901 1.00 92.31 186 ALA A O 1
ATOM 1434 N N . THR A 1 187 ? 2.167 6.155 -19.784 1.00 92.38 187 THR A N 1
ATOM 1435 C CA . THR A 1 187 ? 3.349 5.344 -19.455 1.00 92.38 187 THR A CA 1
ATOM 1436 C C . THR A 1 187 ? 3.448 4.100 -20.334 1.00 92.38 187 THR A C 1
ATOM 1438 O O . THR A 1 187 ? 4.534 3.783 -20.816 1.00 92.38 187 THR A O 1
ATOM 1441 N N . TYR A 1 188 ? 2.325 3.425 -20.598 1.00 94.94 188 TYR A N 1
ATOM 1442 C CA . TYR A 1 188 ? 2.312 2.264 -21.486 1.00 94.94 188 TYR A CA 1
ATOM 1443 C C . TYR A 1 188 ? 2.733 2.625 -22.914 1.00 94.94 188 TYR A C 1
ATOM 1445 O O . TYR A 1 188 ? 3.632 1.986 -23.455 1.00 94.94 188 TYR A O 1
ATOM 1453 N N . ILE A 1 189 ? 2.119 3.661 -23.503 1.00 95.88 189 ILE A N 1
ATOM 1454 C CA . ILE A 1 189 ? 2.457 4.159 -24.847 1.00 95.88 189 ILE A CA 1
ATOM 1455 C C . ILE A 1 189 ? 3.937 4.542 -24.908 1.00 95.88 189 ILE A C 1
ATOM 1457 O O . ILE A 1 189 ? 4.629 4.166 -25.850 1.00 95.88 189 ILE A O 1
ATOM 1461 N N . HIS A 1 190 ? 4.438 5.227 -23.880 1.00 97.25 190 HIS A N 1
ATOM 1462 C CA . HIS A 1 190 ? 5.838 5.635 -23.796 1.00 97.25 190 HIS A CA 1
ATOM 1463 C C . HIS A 1 190 ? 6.798 4.438 -23.765 1.00 97.25 190 HIS A C 1
ATOM 1465 O O . HIS A 1 190 ? 7.794 4.401 -24.485 1.00 97.25 190 HIS A O 1
ATOM 1471 N N . ALA A 1 191 ? 6.467 3.404 -22.990 1.00 97.31 191 ALA A N 1
ATOM 1472 C CA . ALA A 1 191 ? 7.284 2.201 -22.876 1.00 97.31 191 ALA A CA 1
ATOM 1473 C C . ALA A 1 191 ? 7.208 1.272 -24.102 1.00 97.31 191 ALA A C 1
ATOM 1475 O O . ALA A 1 191 ? 8.028 0.360 -24.209 1.00 97.31 191 ALA A O 1
ATOM 1476 N N . GLN A 1 192 ? 6.271 1.474 -25.041 1.00 97.38 192 GLN A N 1
ATOM 1477 C CA . GLN A 1 192 ? 6.134 0.605 -26.221 1.00 97.38 192 GLN A CA 1
ATOM 1478 C C . GLN A 1 192 ? 7.384 0.567 -27.101 1.00 97.38 192 GLN A C 1
ATOM 1480 O O . GLN A 1 192 ? 7.609 -0.438 -27.774 1.00 97.38 192 GLN A O 1
ATOM 1485 N N . VAL A 1 193 ? 8.225 1.603 -27.065 1.00 97.81 193 VAL A N 1
ATOM 1486 C CA . VAL A 1 193 ? 9.494 1.629 -27.812 1.00 97.81 193 VAL A CA 1
ATOM 1487 C C . VAL A 1 193 ? 10.447 0.499 -27.394 1.00 97.81 193 VAL A C 1
ATOM 1489 O O . VAL A 1 193 ? 11.330 0.119 -28.156 1.00 97.81 193 VAL A O 1
ATOM 1492 N N . LEU A 1 194 ? 10.256 -0.056 -26.191 1.00 97.69 194 LEU A N 1
ATOM 1493 C CA . LEU A 1 194 ? 11.011 -1.184 -25.642 1.00 97.69 194 LEU A CA 1
ATOM 1494 C C . LEU A 1 194 ? 10.393 -2.552 -25.988 1.00 97.69 194 LEU A C 1
ATOM 1496 O O . LEU A 1 194 ? 10.939 -3.581 -25.601 1.00 97.69 194 LEU A O 1
ATOM 1500 N N . GLY A 1 195 ? 9.262 -2.583 -26.697 1.00 97.81 195 GLY A N 1
ATOM 1501 C CA . GLY A 1 195 ? 8.502 -3.794 -27.008 1.00 97.81 195 GLY A CA 1
ATOM 1502 C C . GLY A 1 195 ? 7.321 -4.038 -26.062 1.00 97.81 195 GLY A C 1
ATOM 1503 O O . GLY A 1 195 ? 7.269 -3.553 -24.930 1.00 97.81 195 GLY A O 1
ATOM 1504 N N . ALA A 1 196 ? 6.338 -4.814 -26.533 1.00 97.19 196 ALA A N 1
ATOM 1505 C CA . ALA A 1 196 ? 5.055 -4.989 -25.846 1.00 97.19 196 ALA A CA 1
ATOM 1506 C C . ALA A 1 196 ? 5.186 -5.654 -24.463 1.00 97.19 196 ALA A C 1
ATOM 1508 O O . ALA A 1 196 ? 4.488 -5.264 -23.524 1.00 97.19 196 ALA A O 1
ATOM 1509 N N . HIS A 1 197 ? 6.080 -6.637 -24.325 1.00 97.75 197 HIS A N 1
ATOM 1510 C CA . HIS A 1 197 ? 6.307 -7.345 -23.064 1.00 97.75 197 HIS A CA 1
ATOM 1511 C C . HIS A 1 197 ? 6.950 -6.445 -22.006 1.00 97.75 197 HIS A C 1
ATOM 1513 O O . HIS A 1 197 ? 6.446 -6.367 -20.883 1.00 97.75 197 HIS A O 1
ATOM 1519 N N . ALA A 1 198 ? 8.000 -5.706 -22.377 1.00 98.00 198 ALA A N 1
ATOM 1520 C CA . ALA A 1 198 ? 8.634 -4.730 -21.497 1.00 98.00 198 ALA A CA 1
ATOM 1521 C C . ALA A 1 198 ? 7.651 -3.619 -21.092 1.00 98.00 198 ALA A C 1
ATOM 1523 O O . ALA A 1 198 ? 7.544 -3.298 -19.910 1.00 98.00 198 ALA A O 1
ATOM 1524 N N . ALA A 1 199 ? 6.860 -3.096 -22.035 1.00 97.62 199 ALA A N 1
ATOM 1525 C CA . ALA A 1 199 ? 5.864 -2.064 -21.750 1.00 97.62 199 ALA A CA 1
ATOM 1526 C C . ALA A 1 199 ? 4.810 -2.518 -20.728 1.00 97.62 199 ALA A C 1
ATOM 1528 O O . ALA A 1 199 ? 4.492 -1.779 -19.792 1.00 97.62 199 ALA A O 1
ATOM 1529 N N . ARG A 1 200 ? 4.298 -3.751 -20.861 1.00 96.19 200 ARG A N 1
ATOM 1530 C CA . ARG A 1 200 ? 3.360 -4.333 -19.886 1.00 96.19 200 ARG A CA 1
ATOM 1531 C C . ARG A 1 200 ? 4.003 -4.499 -18.517 1.00 96.19 200 ARG A C 1
ATOM 1533 O O . ARG A 1 200 ? 3.383 -4.121 -17.531 1.00 96.19 200 ARG A O 1
ATOM 1540 N N . TYR A 1 201 ? 5.230 -5.019 -18.459 1.00 97.12 201 TYR A N 1
ATOM 1541 C CA . TYR A 1 201 ? 5.963 -5.171 -17.203 1.00 97.12 201 TYR A CA 1
ATOM 1542 C C . TYR A 1 201 ? 6.140 -3.824 -16.496 1.00 97.12 201 TYR A C 1
ATOM 1544 O O . TYR A 1 201 ? 5.724 -3.657 -15.352 1.00 97.12 201 TYR A O 1
ATOM 1552 N N . LEU A 1 202 ? 6.683 -2.830 -17.199 1.00 97.06 202 LEU A N 1
ATOM 1553 C CA . LEU A 1 202 ? 6.970 -1.518 -16.624 1.00 97.06 202 LEU A CA 1
ATOM 1554 C C . LEU A 1 202 ? 5.694 -0.818 -16.137 1.00 97.06 202 LEU A C 1
ATOM 1556 O O . LEU A 1 202 ? 5.684 -0.265 -15.039 1.00 97.06 202 LEU A O 1
ATOM 1560 N N . THR A 1 203 ? 4.603 -0.914 -16.902 1.00 95.12 203 THR A N 1
ATOM 1561 C CA . THR A 1 203 ? 3.304 -0.331 -16.528 1.00 95.12 203 THR A CA 1
ATOM 1562 C C . THR A 1 203 ? 2.677 -1.061 -15.339 1.00 95.12 203 THR A C 1
ATOM 1564 O O . THR A 1 203 ? 2.221 -0.416 -14.400 1.00 95.12 203 THR A O 1
ATOM 1567 N N . ALA A 1 204 ? 2.683 -2.398 -15.336 1.00 92.88 204 ALA A N 1
ATOM 1568 C CA . ALA A 1 204 ? 2.096 -3.201 -14.262 1.00 92.88 204 ALA A CA 1
ATOM 1569 C C . ALA A 1 204 ? 2.829 -3.019 -12.925 1.00 92.88 204 ALA A C 1
ATOM 1571 O O . ALA A 1 204 ? 2.202 -3.012 -11.869 1.00 92.88 204 ALA A O 1
ATOM 1572 N N . HIS A 1 205 ? 4.148 -2.828 -12.973 1.00 94.56 205 HIS A N 1
ATOM 1573 C CA . HIS A 1 205 ? 4.963 -2.526 -11.798 1.00 94.56 205 HIS A CA 1
ATOM 1574 C C . HIS A 1 205 ? 5.024 -1.022 -11.474 1.00 94.56 205 HIS A C 1
ATOM 1576 O O . HIS A 1 205 ? 5.687 -0.638 -10.514 1.00 94.56 205 HIS A O 1
ATOM 1582 N N . GLY A 1 206 ? 4.339 -0.177 -12.251 1.00 95.19 206 GLY A N 1
ATOM 1583 C CA . GLY A 1 206 ? 4.176 1.253 -12.000 1.00 95.19 206 GLY A CA 1
ATOM 1584 C C . GLY A 1 206 ? 5.458 2.077 -12.078 1.00 95.19 206 GLY A C 1
ATOM 1585 O O . GLY A 1 206 ? 5.630 3.026 -11.312 1.00 95.19 206 GLY A O 1
ATOM 1586 N N . TYR A 1 207 ? 6.365 1.732 -12.993 1.00 97.25 207 TYR A N 1
ATOM 1587 C CA . TYR A 1 207 ? 7.534 2.563 -13.276 1.00 97.25 207 TYR A CA 1
ATOM 1588 C C . TYR A 1 207 ? 7.123 3.933 -13.824 1.00 97.25 207 TYR A C 1
ATOM 1590 O O . TYR A 1 207 ? 6.304 4.030 -14.737 1.00 97.25 207 TYR A O 1
ATOM 1598 N N . MET A 1 208 ? 7.713 4.993 -13.274 1.00 96.31 208 MET A N 1
ATOM 1599 C CA . MET A 1 208 ? 7.491 6.364 -13.743 1.00 96.31 208 MET A CA 1
ATOM 1600 C C . MET A 1 208 ? 8.144 6.611 -15.111 1.00 96.31 208 MET A C 1
ATOM 1602 O O . MET A 1 208 ? 9.100 5.924 -15.486 1.00 96.31 208 MET A O 1
ATOM 1606 N N . CYS A 1 209 ? 7.669 7.627 -15.837 1.00 96.81 209 CYS A N 1
ATOM 1607 C CA . CYS A 1 209 ? 8.198 7.983 -17.156 1.00 96.81 209 CYS A CA 1
ATOM 1608 C C . CYS A 1 209 ? 9.703 8.284 -17.119 1.00 96.81 209 CYS A C 1
ATOM 1610 O O . CYS A 1 209 ? 10.428 7.797 -17.978 1.00 96.81 209 CYS A O 1
ATOM 1612 N N . GLU A 1 210 ? 10.201 8.959 -16.081 1.00 97.69 210 GLU A N 1
ATOM 1613 C CA . GLU A 1 210 ? 11.626 9.289 -15.932 1.00 97.69 210 GLU A CA 1
ATOM 1614 C C . GLU A 1 210 ? 12.499 8.029 -15.783 1.00 97.69 210 GLU A C 1
ATOM 1616 O O . GLU A 1 210 ? 13.630 7.955 -16.275 1.00 97.69 210 GLU A O 1
ATOM 1621 N N . ALA A 1 211 ? 11.972 7.000 -15.109 1.00 98.00 211 ALA A N 1
ATOM 1622 C CA . ALA A 1 211 ? 12.648 5.711 -14.998 1.00 98.00 211 ALA A CA 1
ATOM 1623 C C . ALA A 1 211 ? 12.668 4.986 -16.352 1.00 98.00 211 ALA A C 1
ATOM 1625 O O . ALA A 1 211 ? 13.687 4.406 -16.722 1.00 98.00 211 ALA A O 1
ATOM 1626 N N . ILE A 1 212 ? 11.569 5.063 -17.106 1.00 98.44 212 ILE A N 1
ATOM 1627 C CA . ILE A 1 212 ? 11.455 4.484 -18.449 1.00 98.44 212 ILE A CA 1
ATOM 1628 C C . ILE A 1 212 ? 12.397 5.185 -19.431 1.00 98.44 212 ILE A C 1
ATOM 1630 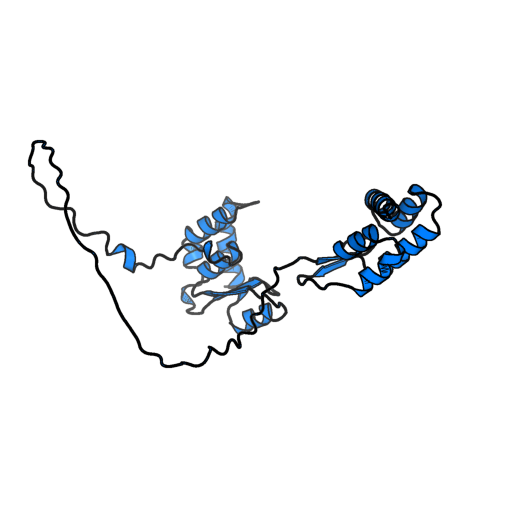O O . ILE A 1 212 ? 13.086 4.498 -20.178 1.00 98.44 212 ILE A O 1
ATOM 1634 N N . ASP A 1 213 ? 12.521 6.512 -19.381 1.00 98.56 213 ASP A N 1
ATOM 1635 C CA . ASP A 1 213 ? 13.496 7.265 -20.181 1.00 98.56 213 ASP A CA 1
ATOM 1636 C C . ASP A 1 213 ? 14.924 6.793 -19.914 1.00 98.56 213 ASP A C 1
ATOM 1638 O O . ASP A 1 213 ? 15.701 6.555 -20.840 1.00 98.56 213 ASP A O 1
ATOM 1642 N N . THR A 1 214 ? 15.260 6.581 -18.640 1.00 98.56 214 THR A N 1
ATOM 1643 C CA . THR A 1 214 ? 16.573 6.055 -18.249 1.00 98.56 214 THR A CA 1
ATOM 1644 C C . THR A 1 214 ? 16.798 4.648 -18.818 1.00 98.56 214 THR A C 1
ATOM 1646 O O . THR A 1 214 ? 17.882 4.351 -19.320 1.00 98.56 214 THR A O 1
ATOM 1649 N N . ILE A 1 215 ? 15.769 3.794 -18.807 1.00 98.50 215 ILE A N 1
ATOM 1650 C CA . ILE A 1 215 ? 15.806 2.451 -19.403 1.00 98.50 215 ILE A CA 1
ATOM 1651 C C . ILE A 1 215 ? 15.993 2.515 -20.923 1.00 98.50 215 ILE A C 1
ATOM 1653 O O . ILE A 1 215 ? 16.818 1.776 -21.459 1.00 98.50 215 ILE A O 1
ATOM 1657 N N . ILE A 1 216 ? 15.274 3.398 -21.619 1.00 98.56 216 ILE A N 1
ATOM 1658 C CA . ILE A 1 216 ? 15.398 3.591 -23.071 1.00 98.56 216 ILE A CA 1
ATOM 1659 C C . ILE A 1 216 ? 16.815 4.050 -23.426 1.00 98.56 216 ILE A C 1
ATOM 1661 O O . ILE A 1 216 ? 17.454 3.463 -24.302 1.00 98.56 216 ILE A O 1
ATOM 1665 N N . CYS A 1 217 ? 17.343 5.043 -22.709 1.00 98.44 217 CYS A N 1
ATOM 1666 C CA . CYS A 1 217 ? 18.710 5.527 -22.889 1.00 98.44 217 CYS A CA 1
ATOM 1667 C C . CYS A 1 217 ? 19.747 4.415 -22.671 1.00 98.44 217 CYS A C 1
ATOM 1669 O O . CYS A 1 217 ? 20.621 4.222 -23.519 1.00 98.44 217 CYS A O 1
ATOM 1671 N N . ALA A 1 218 ? 19.620 3.640 -21.588 1.00 98.38 218 ALA A N 1
ATOM 1672 C CA . ALA A 1 218 ? 20.504 2.507 -21.319 1.00 98.38 218 ALA A CA 1
ATOM 1673 C C . ALA A 1 218 ? 20.411 1.441 -22.423 1.00 98.38 218 ALA A C 1
ATOM 1675 O O . ALA A 1 218 ? 21.428 0.942 -22.904 1.00 98.38 218 ALA A O 1
ATOM 1676 N N . ARG A 1 219 ? 19.199 1.116 -22.894 1.00 98.06 219 ARG A N 1
ATOM 1677 C CA . ARG A 1 219 ? 18.992 0.117 -23.952 1.00 98.06 219 ARG A CA 1
ATOM 1678 C C . ARG A 1 219 ? 19.651 0.522 -25.268 1.00 98.06 219 ARG A C 1
ATOM 1680 O O . ARG A 1 219 ? 20.228 -0.341 -25.932 1.00 98.06 219 ARG A O 1
ATOM 1687 N N . ASN A 1 220 ? 19.559 1.799 -25.629 1.00 97.75 220 ASN A N 1
ATOM 1688 C CA . ASN A 1 220 ? 20.138 2.343 -26.857 1.00 97.75 220 ASN A CA 1
ATOM 1689 C C . ASN A 1 220 ? 21.672 2.414 -26.801 1.00 97.75 220 ASN A C 1
ATOM 1691 O O . ASN A 1 220 ? 22.324 2.297 -27.835 1.00 97.75 220 ASN A O 1
ATOM 1695 N N . GLY A 1 221 ? 22.248 2.598 -25.609 1.00 96.88 221 GLY A N 1
ATOM 1696 C CA . GLY A 1 221 ? 23.699 2.653 -25.407 1.00 96.88 221 GLY A CA 1
ATOM 1697 C C . GLY A 1 221 ? 24.371 1.299 -25.151 1.00 96.88 221 GLY A C 1
ATOM 1698 O O . GLY A 1 221 ? 25.595 1.201 -25.237 1.00 96.88 221 GLY A O 1
ATOM 1699 N N . ALA A 1 222 ? 23.610 0.258 -24.813 1.00 97.50 222 ALA A N 1
ATOM 1700 C CA . ALA A 1 222 ? 24.160 -1.031 -24.414 1.00 97.50 222 ALA A CA 1
ATOM 1701 C C . ALA A 1 222 ? 24.366 -1.993 -25.596 1.00 97.50 222 ALA A C 1
ATOM 1703 O O . ALA A 1 222 ? 23.453 -2.273 -26.373 1.00 97.50 222 ALA A O 1
ATOM 1704 N N . LEU A 1 223 ? 25.572 -2.565 -25.670 1.00 96.69 223 LEU A N 1
ATOM 1705 C CA . LEU A 1 223 ? 25.944 -3.604 -26.642 1.00 96.69 223 LEU A CA 1
ATOM 1706 C C . LEU A 1 223 ? 25.665 -5.030 -26.140 1.00 96.69 223 LEU A C 1
ATOM 1708 O O . LEU A 1 223 ? 25.679 -5.975 -26.923 1.00 96.69 223 LEU A O 1
ATOM 1712 N N . SER A 1 224 ? 25.431 -5.190 -24.838 1.00 98.12 224 SER A N 1
ATOM 1713 C CA . SER A 1 224 ? 25.110 -6.464 -24.199 1.00 98.12 224 SER A CA 1
ATOM 1714 C C . SER A 1 224 ? 24.146 -6.265 -23.033 1.00 98.12 224 SER A C 1
ATOM 1716 O O . SER A 1 224 ? 24.011 -5.162 -22.493 1.00 98.12 224 SER A O 1
ATOM 1718 N N . ASP A 1 225 ? 23.513 -7.358 -22.620 1.00 98.12 225 ASP A N 1
ATOM 1719 C CA . ASP A 1 225 ? 22.658 -7.436 -21.436 1.00 98.12 225 ASP A CA 1
ATOM 1720 C C . ASP A 1 225 ? 23.394 -7.025 -20.153 1.00 98.12 225 ASP A C 1
ATOM 1722 O O . ASP A 1 225 ? 22.846 -6.300 -19.325 1.00 98.12 225 ASP A O 1
ATOM 1726 N N . HIS A 1 226 ? 24.660 -7.418 -20.008 1.00 98.31 226 HIS A N 1
ATOM 1727 C CA . HIS A 1 226 ? 25.469 -7.069 -18.848 1.00 98.31 226 HIS A CA 1
ATOM 1728 C C . HIS A 1 226 ? 25.755 -5.565 -18.771 1.00 98.31 226 HIS A C 1
ATOM 1730 O O . HIS A 1 226 ? 25.640 -4.982 -17.695 1.00 98.31 226 HIS A O 1
ATOM 1736 N N . VAL A 1 227 ? 26.084 -4.919 -19.898 1.00 98.38 227 VAL A N 1
ATOM 1737 C CA . VAL A 1 227 ? 26.307 -3.461 -19.938 1.00 98.38 227 VAL A CA 1
ATOM 1738 C C . VAL A 1 227 ? 25.015 -2.716 -19.608 1.00 98.38 227 VAL A C 1
ATOM 1740 O O . VAL A 1 227 ? 25.040 -1.782 -18.809 1.00 98.38 227 VAL A O 1
ATOM 1743 N N . PHE A 1 228 ? 23.887 -3.166 -20.161 1.00 98.62 228 PHE A N 1
ATOM 1744 C CA . PHE A 1 228 ? 22.567 -2.620 -19.852 1.00 98.62 228 PHE A CA 1
ATOM 1745 C C . PHE A 1 228 ? 22.232 -2.733 -18.361 1.00 98.62 228 PHE A C 1
ATOM 1747 O O . PHE A 1 228 ? 21.878 -1.742 -17.719 1.00 98.62 228 PHE A O 1
ATOM 1754 N N . ALA A 1 229 ? 22.384 -3.931 -17.791 1.00 98.56 229 ALA A N 1
ATOM 1755 C CA . ALA A 1 229 ? 22.093 -4.173 -16.388 1.00 98.56 229 ALA A CA 1
ATOM 1756 C C . ALA A 1 229 ? 23.006 -3.357 -15.469 1.00 98.56 229 ALA A C 1
ATOM 1758 O O . ALA A 1 229 ? 22.526 -2.729 -14.522 1.00 98.56 229 ALA A O 1
ATOM 1759 N N . LEU A 1 230 ? 24.302 -3.297 -15.788 1.00 98.44 230 LEU A N 1
ATOM 1760 C CA . LEU A 1 230 ? 25.273 -2.526 -15.024 1.00 98.44 230 LEU A CA 1
ATOM 1761 C C . LEU A 1 230 ? 24.927 -1.032 -15.027 1.00 98.44 230 LEU A C 1
ATOM 1763 O O . LEU A 1 230 ? 24.926 -0.422 -13.959 1.00 98.44 230 LEU A O 1
ATOM 1767 N N . GLN A 1 231 ? 24.566 -0.458 -16.179 1.00 98.50 231 GLN A N 1
ATOM 1768 C CA . GLN A 1 231 ? 24.121 0.937 -16.269 1.00 98.50 231 GLN A CA 1
ATOM 1769 C C . GLN A 1 231 ? 22.900 1.193 -15.381 1.00 98.50 231 GLN A C 1
ATOM 1771 O O . GLN A 1 231 ? 22.920 2.108 -14.562 1.00 98.50 231 GLN A O 1
ATOM 1776 N N . LEU A 1 232 ? 21.859 0.359 -15.461 1.00 98.50 232 LEU A N 1
ATOM 1777 C CA . LEU A 1 232 ? 20.661 0.548 -14.635 1.00 98.50 232 LEU A CA 1
ATOM 1778 C C . LEU A 1 232 ? 20.925 0.352 -13.139 1.00 98.50 232 LEU A C 1
ATOM 1780 O O . LEU A 1 232 ? 20.312 1.038 -12.316 1.00 98.50 232 LEU A O 1
ATOM 1784 N N . SER A 1 233 ? 21.877 -0.507 -12.770 1.00 98.31 233 SER A N 1
ATOM 1785 C CA . SER A 1 233 ? 22.256 -0.689 -11.367 1.00 98.31 233 SER A CA 1
ATOM 1786 C C . SER A 1 233 ? 22.903 0.544 -10.745 1.00 98.31 233 SER A C 1
ATOM 1788 O O . SER A 1 233 ? 22.670 0.830 -9.571 1.00 98.31 233 SER A O 1
ATOM 1790 N N . GLN A 1 234 ? 23.614 1.352 -11.538 1.00 98.25 234 GLN A N 1
ATOM 1791 C CA . GLN A 1 234 ? 24.153 2.640 -11.087 1.00 98.25 234 GLN A CA 1
ATOM 1792 C C . GLN A 1 234 ? 23.038 3.640 -10.741 1.00 98.25 234 GLN A C 1
ATOM 1794 O O . GLN A 1 234 ? 23.233 4.528 -9.912 1.00 98.25 234 GLN A O 1
ATOM 1799 N N . HIS A 1 235 ? 21.846 3.463 -11.317 1.00 98.06 235 HIS A N 1
ATOM 1800 C CA . HIS A 1 235 ? 20.651 4.242 -10.988 1.00 98.06 235 HIS A CA 1
ATOM 1801 C C . HIS A 1 235 ? 19.793 3.614 -9.876 1.00 98.06 235 HIS A C 1
ATOM 1803 O O . HIS A 1 235 ? 18.799 4.212 -9.458 1.00 98.06 235 HIS A O 1
ATOM 1809 N N . GLY A 1 236 ? 20.203 2.457 -9.352 1.00 97.81 236 GLY A N 1
ATOM 1810 C CA . GLY A 1 236 ? 19.575 1.775 -8.222 1.00 97.81 236 GLY A CA 1
ATOM 1811 C C . GLY A 1 236 ? 18.694 0.582 -8.585 1.00 97.81 236 GLY A C 1
ATOM 1812 O O . GLY A 1 236 ? 18.139 -0.024 -7.670 1.00 97.81 236 GLY A O 1
ATOM 1813 N N . LEU A 1 237 ? 18.572 0.217 -9.870 1.00 98.19 237 LEU A N 1
ATOM 1814 C CA . LEU A 1 237 ? 17.795 -0.959 -10.265 1.00 98.19 237 LEU A CA 1
ATOM 1815 C C . LEU A 1 237 ? 18.560 -2.240 -9.915 1.00 98.19 237 LEU A C 1
ATOM 1817 O O . LEU A 1 237 ? 19.758 -2.353 -10.172 1.00 98.19 237 LEU A O 1
ATOM 1821 N N . ALA A 1 238 ? 17.879 -3.242 -9.366 1.00 98.19 238 ALA A N 1
ATOM 1822 C CA . ALA A 1 238 ? 18.523 -4.520 -9.091 1.00 98.19 238 ALA A CA 1
ATOM 1823 C C . ALA A 1 238 ? 19.048 -5.157 -10.392 1.00 98.19 238 ALA A C 1
ATOM 1825 O O . ALA A 1 238 ? 18.311 -5.274 -11.370 1.00 98.19 238 ALA A O 1
ATOM 1826 N N . MET A 1 239 ? 20.299 -5.634 -10.387 1.00 97.94 239 MET A N 1
ATOM 1827 C CA . MET A 1 239 ? 20.930 -6.276 -11.555 1.00 97.94 239 MET A CA 1
ATOM 1828 C C . MET A 1 239 ? 20.068 -7.401 -12.147 1.00 97.94 239 MET A C 1
ATOM 1830 O O . MET A 1 239 ? 19.923 -7.492 -13.362 1.00 97.94 239 MET A O 1
ATOM 1834 N N . ALA A 1 240 ? 19.465 -8.235 -11.293 1.00 98.12 240 ALA A N 1
ATOM 1835 C CA . ALA A 1 240 ? 18.594 -9.326 -11.727 1.00 98.12 240 ALA A CA 1
ATOM 1836 C C . ALA A 1 240 ? 17.329 -8.820 -12.445 1.00 98.12 240 ALA A C 1
ATOM 1838 O O . ALA A 1 240 ? 16.941 -9.375 -13.470 1.00 98.12 240 ALA A O 1
ATOM 1839 N N . GLU A 1 241 ? 16.717 -7.743 -11.945 1.00 98.38 241 GLU A N 1
ATOM 1840 C CA . GLU A 1 241 ? 15.544 -7.119 -12.568 1.00 98.38 241 GLU A CA 1
ATOM 1841 C C . GLU A 1 241 ? 15.917 -6.461 -13.903 1.00 98.38 241 GLU A C 1
ATOM 1843 O O . GLU A 1 241 ? 15.183 -6.585 -14.879 1.00 98.38 241 GLU A O 1
ATOM 1848 N N . ALA A 1 242 ? 17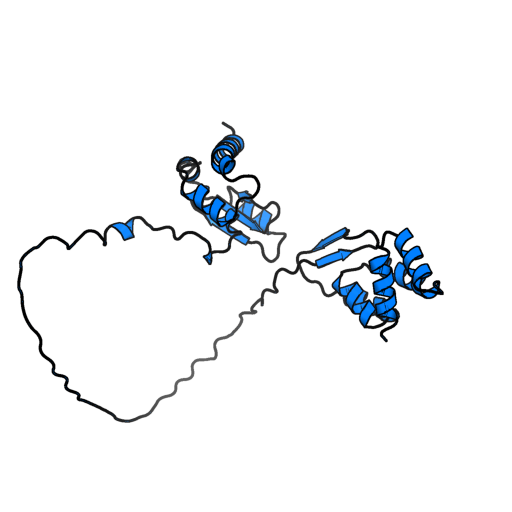.096 -5.841 -13.987 1.00 98.56 242 ALA A N 1
ATOM 1849 C CA . ALA A 1 242 ? 17.600 -5.262 -15.225 1.00 98.56 242 ALA A CA 1
ATOM 1850 C C . ALA A 1 242 ? 17.889 -6.329 -16.301 1.00 98.56 242 ALA A C 1
ATOM 1852 O O . ALA A 1 242 ? 17.490 -6.167 -17.452 1.00 98.56 242 ALA A O 1
ATOM 1853 N N . LEU A 1 243 ? 18.518 -7.453 -15.938 1.00 98.44 243 LEU A N 1
ATOM 1854 C CA . LEU A 1 243 ? 18.728 -8.582 -16.857 1.00 98.44 243 LEU A CA 1
ATOM 1855 C C . LEU A 1 243 ? 17.399 -9.188 -17.327 1.00 98.44 243 LEU A C 1
ATOM 1857 O O . LEU A 1 243 ? 17.231 -9.484 -18.510 1.00 98.44 243 LEU A O 1
ATOM 1861 N N . TYR A 1 244 ? 16.431 -9.327 -16.419 1.00 98.56 244 TYR A N 1
ATOM 1862 C CA . TYR A 1 244 ? 15.089 -9.780 -16.774 1.00 98.56 244 TYR A CA 1
ATOM 1863 C C . TYR A 1 244 ? 14.403 -8.815 -17.749 1.00 98.56 244 TYR A C 1
ATOM 1865 O O . TYR A 1 244 ? 13.832 -9.242 -18.751 1.00 98.56 244 TYR A O 1
ATOM 1873 N N . LEU A 1 245 ? 14.522 -7.507 -17.519 1.00 98.31 245 LEU A N 1
ATOM 1874 C CA . LEU A 1 245 ? 13.970 -6.500 -18.417 1.00 98.31 245 LEU A CA 1
ATOM 1875 C C . LEU A 1 245 ? 14.618 -6.553 -19.806 1.00 98.31 245 LEU A C 1
ATOM 1877 O O . LEU A 1 245 ? 13.908 -6.454 -20.804 1.00 98.31 245 LEU A O 1
ATOM 1881 N N . TRP A 1 246 ? 15.935 -6.776 -19.891 1.00 98.56 246 TRP A N 1
ATOM 1882 C CA . TRP A 1 246 ? 16.605 -7.011 -21.173 1.00 98.56 246 TRP A CA 1
ATOM 1883 C C . TRP A 1 246 ? 15.994 -8.198 -21.914 1.00 98.56 246 TRP A C 1
ATOM 1885 O O . TRP A 1 246 ? 15.696 -8.087 -23.100 1.00 98.56 246 TRP A O 1
ATOM 1895 N N . HIS A 1 247 ? 15.758 -9.313 -21.219 1.00 98.31 247 HIS A N 1
ATOM 1896 C CA . HIS A 1 247 ? 15.112 -10.479 -21.814 1.00 98.31 247 HIS A CA 1
ATOM 1897 C C . HIS A 1 247 ? 13.724 -10.137 -22.377 1.00 98.31 247 HIS A C 1
ATOM 1899 O O . HIS A 1 247 ? 13.447 -10.457 -23.530 1.00 98.31 247 HIS A O 1
ATOM 1905 N N . LEU A 1 248 ? 12.891 -9.406 -21.625 1.00 98.25 248 LEU A N 1
ATOM 1906 C CA . LEU A 1 248 ? 11.568 -8.967 -22.092 1.00 98.25 248 LEU A CA 1
ATOM 1907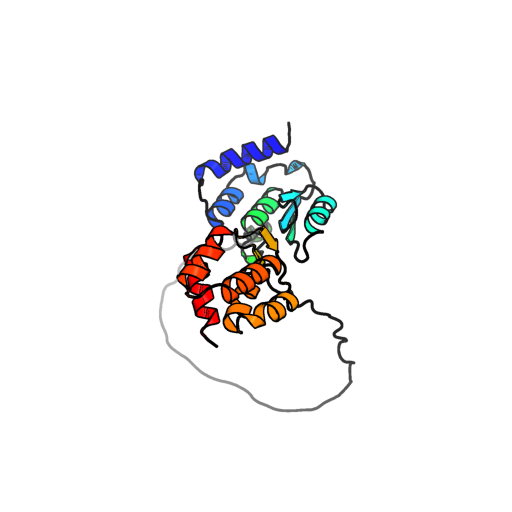 C C . LEU A 1 248 ? 11.626 -8.078 -23.342 1.00 98.25 248 LEU A C 1
ATOM 1909 O O . LEU A 1 248 ? 10.731 -8.157 -24.180 1.00 98.25 248 LEU A O 1
ATOM 1913 N N . ILE A 1 249 ? 12.661 -7.245 -23.474 1.00 98.06 249 ILE A N 1
ATOM 1914 C CA . ILE A 1 249 ? 12.865 -6.379 -24.646 1.00 98.06 249 ILE A CA 1
ATOM 1915 C C . ILE A 1 249 ? 13.171 -7.203 -25.908 1.00 98.06 249 ILE A C 1
ATOM 1917 O O . ILE A 1 249 ? 12.826 -6.785 -27.011 1.00 98.06 249 ILE A O 1
ATOM 1921 N N . GLN A 1 250 ? 13.807 -8.369 -25.765 1.00 97.25 250 GLN A N 1
ATOM 1922 C CA . GLN A 1 250 ? 14.178 -9.236 -26.893 1.00 97.25 250 GLN A CA 1
ATOM 1923 C C . GLN A 1 250 ? 13.049 -10.178 -27.344 1.00 97.25 250 GLN A C 1
ATOM 1925 O O . GLN A 1 250 ? 13.141 -10.749 -28.427 1.00 97.25 250 GLN A O 1
ATOM 1930 N N . LEU A 1 251 ? 11.992 -10.350 -26.543 1.00 94.31 251 LEU A N 1
ATOM 1931 C CA . LEU A 1 251 ? 10.844 -11.223 -26.840 1.00 94.31 251 LEU A CA 1
ATOM 1932 C C . LEU A 1 251 ? 9.834 -10.587 -27.821 1.00 94.31 251 LEU A C 1
ATOM 1934 O O . LEU A 1 251 ? 8.632 -10.683 -27.593 1.00 94.31 251 LEU A O 1
ATOM 1938 N N . GLN A 1 252 ? 10.295 -9.886 -28.861 1.00 75.75 252 GLN A N 1
ATOM 1939 C CA . GLN A 1 252 ? 9.406 -9.190 -29.808 1.00 75.75 252 GLN A CA 1
ATOM 1940 C C . GLN A 1 252 ? 8.486 -10.128 -30.593 1.00 75.75 252 GLN A C 1
ATOM 1942 O O . GLN A 1 252 ? 8.956 -11.204 -31.028 1.00 75.75 252 GLN A O 1
#

Solvent-accessible surface area (backbone atoms only — not comparable to full-atom values): 15450 Å² total; per-residue (Å²): 130,62,65,68,59,52,53,51,55,56,49,48,73,66,46,58,87,51,59,93,79,60,50,60,66,53,50,45,51,50,52,73,67,31,64,74,46,57,58,40,73,56,88,67,82,58,50,26,23,22,22,60,36,41,64,72,50,46,77,26,77,40,69,69,55,36,48,56,14,18,68,89,42,100,73,46,38,66,47,81,28,76,35,56,40,55,26,51,45,39,49,57,49,65,63,42,69,92,69,53,80,81,81,79,58,79,75,71,67,67,76,78,74,77,89,89,86,84,88,84,89,85,88,87,85,86,80,89,81,87,84,86,87,82,88,84,88,86,83,89,81,85,90,82,91,78,91,72,80,78,81,80,80,81,65,85,72,75,76,74,73,74,83,35,83,36,46,37,18,48,45,72,39,78,78,46,79,39,69,57,80,71,87,57,61,66,48,30,62,65,33,41,84,47,25,68,56,33,13,51,51,41,46,76,57,23,46,40,62,73,39,49,51,51,50,51,54,35,57,75,73,35,93,44,57,67,54,29,13,54,56,44,34,77,61,47,26,55,52,69,59,38,42,50,47,49,51,33,40,70,67,110

Foldseek 3Di:
DPLVVLLVVLCCVQCVVQDDDHALVRQLVSLVVDVSNVCRCLPVQFKWKQWLQFVVGGIDRDPVVLCNRQVVDPDTAMDIGRGPSQSSNCNSVSNPVVPRDPPPDPVVVVPPPDDPDDDDDDDDDDDDDDDDDDDDDDDDDDDDDDDDDPPPPPPPPPPPDQQDWAFAAALQGGPDTDRDDDQPVVQLVLLCVLPNQLSCVCRRNNYDSVRSVQLVVLVVPDPDLQSSLVSSVVVNHHSVVSSVSNVSSPPD

Secondary structure (DSSP, 8-state):
--HHHHHHHHHHHHHGGG-SS--HHHHHHHHHH-HHHHTTTGGG---EEEEEESSS-EEESSHHHHHHHHTT-TT-EEEEESSHHHHHHHHHTTT-GGGSPP---GGGGGGGSS--------------------------------PPPPP--------------EEEEETTEEEEEESS----HHHHHHHGGG-HHHHHHHHHTTB-HHHHHHHHHHHHH-SSHHHHHHHHHHTT--HHHHHHHHHHHH--

Sequence (252 aa):
MDEAKLVMQTLDSVLQPILPEPTTHDLVTFLNKSPAVRDLLKDTGDSFYAVVVGNPPGVHRTEEGATRAGSSFHWAKWKRTDTLHEALVYMAVKGIEDQLPRVVTVDEVAESITLQDADVVGLQDADVVAPRLTQSVPSQACGHSMSAPPPIWRDSGSRTSPIIYAHVRSLRGITESRHHYSENTATYIHAQVLGAHAARYLTAHGYMCEAIDTIICARNGALSDHVFALQLSQHGLAMAEALYLWHLIQLQ

Mean predicted aligned error: 16.87 Å

Organism: NCBI:txid870435

Nearest PDB structures (foldseek):
  3bsu-assembly2_G  TM=9.102E-01  e=2.158E-01  Homo sapiens
  3bsu-assembly2_F  TM=9.367E-01  e=3.965E-01  Homo sapiens

Radius of gyration: 32.03 Å; Cα contacts (8 Å, |Δi|>4): 278; chains: 1; bounding box: 82×68×64 Å

pLDDT: mean 80.7, std 22.92, range [31.03, 98.62]